Protein AF-0000000087552503 (afdb_homodimer)

Foldseek 3Di:
DQDDDDPLSVLVNCLVVVCVVCVVVVVLLVLLVVVVVQVVDLVQWDKDKDKDADDAQDDQVRVCVVVVPPPGDFDDDDPQWTDTDFWIARRVGRITIGMDIDHPPVSNVSNCLNPDDPVDPNVVVVVVVVVSVVSNVVSVQRNDDCVDPVNVVVVVVVVVVVVVVVVVVVD/DQDDDDPLSVLVNCLVVVCVVCVVVVVLLVLLVVVVVQVVDLVQWDKDKDKDADDAQDDQVRVCVVVVPPPGDFDDDDPQWTDTPFWIARNHGRITIGMDIDHPPVSNVSNCLNPDDPVDPNVVVVVVVVVSVVSNVVSVQRNDDCVDPVNVVVVVVVVVVVVVVVVVVVD

Radius of gyration: 25.31 Å; Cα contacts (8 Å, |Δi|>4): 485; chains: 2; bounding box: 42×74×55 Å

Nearest PDB structures (foldseek):
  8qsy-assembly1_PK  TM=2.100E-01  e=4.660E+00  Haloferax tailed virus 1
  7z15-assembly1_A  TM=1.987E-01  e=5.259E+00  Escherichia coli

Sequence (342 aa):
MDKIKDTRSFMRITHRYLGYFLAGIMAVYAVSGVILVYRDTDFLKKEKKYEKVLEKNLSEKELGKELKIKNFEIEKTENSFQYFKQGSYNLITGEVKYSKKELPYILDKMTKLHKSQSKDKLSPLNTFFGIALFFFVISSFWMFNPKTKAFKRGMIFTVAGLVISIILLLIMDKIKDTRSFMRITHRYLGYFLAGIMAVYAVSGVILVYRDTDFLKKEKKYEKVLEKNLSEKELGKELKIKNFEIEKTENSFQYFKQGSYNLITGEVKYSKKELPYILDKMTKLHKSQSKDKLSPLNTFFGIALFFFVISSFWMFNPKTKAFKRGMIFTVAGLVISIILLLI

Structure (mmCIF, N/CA/C/O backbone):
data_AF-0000000087552503-model_v1
#
loop_
_entity.id
_entity.type
_entity.pdbx_description
1 polymer 'PepSY domain-containing protein'
#
loop_
_atom_site.group_PDB
_atom_site.id
_atom_site.type_symbol
_atom_site.label_atom_id
_atom_site.label_alt_id
_atom_site.label_comp_id
_atom_site.label_asym_id
_atom_site.label_entity_id
_atom_site.label_seq_id
_atom_site.pdbx_PDB_ins_code
_atom_site.Cartn_x
_atom_site.Cartn_y
_atom_site.Cartn_z
_atom_site.occupancy
_atom_site.B_iso_or_equiv
_atom_site.auth_seq_id
_atom_site.auth_comp_id
_atom_site.auth_asym_id
_atom_site.auth_atom_id
_atom_site.pdbx_PDB_model_num
ATOM 1 N N . MET A 1 1 ? 3.084 36 5.523 1 50.84 1 MET A N 1
ATOM 2 C CA . MET A 1 1 ? 3.32 35.156 6.695 1 50.84 1 MET A CA 1
ATOM 3 C C . MET A 1 1 ? 3.955 33.844 6.289 1 50.84 1 MET A C 1
ATOM 5 O O . MET A 1 1 ? 4.312 33.031 7.148 1 50.84 1 MET A O 1
ATOM 9 N N . ASP A 1 2 ? 3.83 33.5 4.91 1 63.12 2 ASP A N 1
ATOM 10 C CA . ASP A 1 2 ? 4.336 32.25 4.41 1 63.12 2 ASP A CA 1
ATOM 11 C C . ASP A 1 2 ? 5.809 32.344 4.023 1 63.12 2 ASP A C 1
ATOM 13 O O . ASP A 1 2 ? 6.234 31.766 3.02 1 63.12 2 ASP A O 1
ATOM 17 N N . LYS A 1 3 ? 6.59 33.031 4.871 1 77.81 3 LYS A N 1
ATOM 18 C CA . LYS A 1 3 ? 8.008 33.125 4.543 1 77.81 3 LYS A CA 1
ATOM 19 C C . LYS A 1 3 ? 8.836 32.156 5.367 1 77.81 3 LYS A C 1
ATOM 21 O O . LYS A 1 3 ? 8.617 32 6.57 1 77.81 3 LYS A O 1
ATOM 26 N N . ILE A 1 4 ? 9.703 31.5 4.703 1 83.69 4 ILE A N 1
ATOM 27 C CA . ILE A 1 4 ? 10.625 30.562 5.344 1 83.69 4 ILE A CA 1
ATOM 28 C C . ILE A 1 4 ? 11.727 31.344 6.055 1 83.69 4 ILE A C 1
ATOM 30 O O . ILE A 1 4 ? 12.523 32.031 5.41 1 83.69 4 ILE A O 1
ATOM 34 N N . LYS A 1 5 ? 11.68 31.312 7.336 1 89.44 5 LYS A N 1
ATOM 35 C CA . LYS A 1 5 ? 12.656 32.062 8.117 1 89.44 5 LYS A CA 1
ATOM 36 C C . LYS A 1 5 ? 13.641 31.141 8.812 1 89.44 5 LYS A C 1
ATOM 38 O O . LYS A 1 5 ? 14.758 31.562 9.156 1 89.44 5 LYS A O 1
ATOM 43 N N . ASP A 1 6 ? 13.211 30 9.047 1 92.12 6 ASP A N 1
ATOM 44 C CA . ASP A 1 6 ? 14 28.984 9.719 1 92.12 6 ASP A CA 1
ATOM 45 C C . ASP A 1 6 ? 13.516 27.578 9.359 1 92.12 6 ASP A C 1
ATOM 47 O O . ASP A 1 6 ? 12.68 27.422 8.461 1 92.12 6 ASP A O 1
ATOM 51 N N . THR A 1 7 ? 14.086 26.609 9.922 1 92.69 7 THR A N 1
ATOM 52 C CA . THR A 1 7 ? 13.734 25.234 9.609 1 92.69 7 THR A CA 1
ATOM 53 C C . THR A 1 7 ? 12.297 24.922 10.023 1 92.69 7 THR A C 1
ATOM 55 O O . THR A 1 7 ? 11.586 24.188 9.336 1 92.69 7 THR A O 1
ATOM 58 N N . ARG A 1 8 ? 11.891 25.484 11.031 1 94.5 8 ARG A N 1
ATOM 59 C CA . ARG A 1 8 ? 10.539 25.25 11.523 1 94.5 8 ARG A CA 1
ATOM 60 C C . ARG A 1 8 ? 9.5 25.797 10.555 1 94.5 8 ARG A C 1
ATOM 62 O O . ARG A 1 8 ? 8.531 25.125 10.219 1 94.5 8 ARG A O 1
ATOM 69 N N . SER A 1 9 ? 9.711 26.984 10.172 1 94.69 9 SER A N 1
ATOM 70 C CA . SER A 1 9 ? 8.773 27.578 9.227 1 94.69 9 SER A CA 1
ATOM 71 C C . SER A 1 9 ? 8.82 26.875 7.879 1 94.69 9 SER A C 1
ATOM 73 O O . SER A 1 9 ? 7.793 26.734 7.211 1 94.69 9 SER A O 1
ATOM 75 N N . PHE A 1 10 ? 9.984 26.375 7.48 1 95.88 10 PHE A N 1
ATOM 76 C CA . PHE A 1 10 ? 10.102 25.594 6.262 1 95.88 10 PHE A CA 1
ATOM 77 C C . PHE A 1 10 ? 9.266 24.328 6.355 1 95.88 10 PHE A C 1
ATOM 79 O O . PHE A 1 10 ? 8.508 24 5.438 1 95.88 10 PHE A O 1
ATOM 86 N N . MET A 1 11 ? 9.406 23.688 7.445 1 96.56 11 MET A N 1
ATOM 87 C CA . MET A 1 11 ? 8.68 22.438 7.66 1 96.56 11 MET A CA 1
ATOM 88 C C . MET A 1 11 ? 7.172 22.672 7.664 1 96.56 11 MET A C 1
ATOM 90 O O . MET A 1 11 ? 6.414 21.922 7.062 1 96.56 11 MET A O 1
ATOM 94 N N . ARG A 1 12 ? 6.785 23.734 8.281 1 95.56 12 ARG A N 1
ATOM 95 C CA . ARG A 1 12 ? 5.363 24.062 8.383 1 95.56 12 ARG A CA 1
ATOM 96 C C . ARG A 1 12 ? 4.777 24.406 7.023 1 95.56 12 ARG A C 1
ATOM 98 O O . ARG A 1 12 ? 3.729 23.891 6.637 1 95.56 12 ARG A O 1
ATOM 105 N N . ILE A 1 13 ? 5.457 25.25 6.324 1 96 13 ILE A N 1
ATOM 106 C CA . ILE A 1 13 ? 4.969 25.75 5.043 1 96 13 ILE A CA 1
ATOM 107 C C . ILE A 1 13 ? 4.98 24.625 4.016 1 96 13 ILE A C 1
ATOM 109 O O . ILE A 1 13 ? 3.998 24.406 3.297 1 96 13 ILE A O 1
ATOM 113 N N . THR A 1 14 ? 6.043 23.859 3.994 1 97.25 14 THR A N 1
ATOM 114 C CA . THR A 1 14 ? 6.145 22.75 3.035 1 97.25 14 THR A CA 1
ATOM 115 C C . THR A 1 14 ? 5.141 21.656 3.367 1 97.25 14 THR A C 1
ATOM 117 O O . THR A 1 14 ? 4.512 21.094 2.469 1 97.25 14 THR A O 1
ATOM 120 N N . HIS A 1 15 ? 4.996 21.375 4.637 1 97.88 15 HIS A N 1
ATOM 121 C CA . HIS A 1 15 ? 3.998 20.391 5.051 1 97.88 15 HIS A CA 1
ATOM 122 C C . HIS A 1 15 ? 2.607 20.781 4.566 1 97.88 15 HIS A C 1
ATOM 124 O O . HIS A 1 15 ? 1.894 19.969 3.982 1 97.88 15 HIS A O 1
ATOM 130 N N . ARG A 1 16 ? 2.316 22.031 4.746 1 96.5 16 ARG A N 1
ATOM 131 C CA . ARG A 1 16 ? 0.986 22.531 4.41 1 96.5 16 ARG A CA 1
ATOM 132 C C . ARG A 1 16 ? 0.732 22.438 2.908 1 96.5 16 ARG A C 1
ATOM 134 O O . ARG A 1 16 ? -0.246 21.828 2.475 1 96.5 16 ARG A O 1
ATOM 141 N N . TYR A 1 17 ? 1.601 22.922 2.176 1 97.31 17 TYR A N 1
ATOM 142 C CA . TYR A 1 17 ? 1.311 23.031 0.752 1 97.31 17 TYR A CA 1
ATOM 143 C C . TYR A 1 17 ? 1.588 21.734 0.025 1 97.31 17 TYR A C 1
ATOM 145 O O . TYR A 1 17 ? 0.927 21.406 -0.966 1 97.31 17 TYR A O 1
ATOM 153 N N . LEU A 1 18 ? 2.547 20.969 0.482 1 97.62 18 LEU A N 1
ATOM 154 C CA . LEU A 1 18 ? 2.697 19.609 -0.047 1 97.62 18 LEU A CA 1
ATOM 155 C C . LEU A 1 18 ? 1.461 18.766 0.249 1 97.62 18 LEU A C 1
ATOM 157 O O . LEU A 1 18 ? 1.039 17.969 -0.584 1 97.62 18 LEU A O 1
ATOM 161 N N . GLY A 1 19 ? 0.927 18.938 1.443 1 97.62 19 GLY A N 1
ATOM 162 C CA . GLY A 1 19 ? -0.311 18.25 1.79 1 97.62 19 GLY A CA 1
ATOM 163 C C . GLY A 1 19 ? -1.451 18.562 0.841 1 97.62 19 GLY A C 1
ATOM 164 O O . GLY A 1 19 ? -2.146 17.672 0.372 1 97.62 19 GLY A O 1
ATOM 165 N N . TYR A 1 20 ? -1.608 19.828 0.571 1 97.75 20 TYR A N 1
ATOM 166 C CA . TYR A 1 20 ? -2.639 20.234 -0.382 1 97.75 20 TYR A CA 1
ATOM 167 C C . TYR A 1 20 ? -2.355 19.656 -1.764 1 97.75 20 TYR A C 1
ATOM 169 O O . TYR A 1 20 ? -3.266 19.156 -2.434 1 97.75 20 TYR A O 1
ATOM 177 N N . PHE A 1 21 ? -1.141 19.719 -2.17 1 97.5 21 PHE A N 1
ATOM 178 C CA . PHE A 1 21 ? -0.734 19.234 -3.482 1 97.5 21 PHE A CA 1
ATOM 179 C C . PHE A 1 21 ? -1.044 17.75 -3.631 1 97.5 21 PHE A C 1
ATOM 181 O O . PHE A 1 21 ? -1.47 17.297 -4.699 1 97.5 21 PHE A O 1
ATOM 188 N N . LEU A 1 22 ? -0.884 17 -2.52 1 97.31 22 LEU A N 1
ATOM 189 C CA . LEU A 1 22 ? -0.987 15.547 -2.584 1 97.31 22 LEU A CA 1
ATOM 190 C C . LEU A 1 22 ? -2.354 15.078 -2.098 1 97.31 22 LEU A C 1
ATOM 192 O O . LEU A 1 22 ? -2.596 13.875 -1.984 1 97.31 22 LEU A O 1
ATOM 196 N N . ALA A 1 23 ? -3.236 15.977 -1.853 1 96.38 23 ALA A N 1
ATOM 197 C CA . ALA A 1 23 ? -4.52 15.625 -1.25 1 96.38 23 ALA A CA 1
ATOM 198 C C . ALA A 1 23 ? -5.301 14.664 -2.146 1 96.38 23 ALA A C 1
ATOM 200 O O . ALA A 1 23 ? -5.863 13.68 -1.671 1 96.38 23 ALA A O 1
ATOM 201 N N . GLY A 1 24 ? -5.281 14.93 -3.408 1 93.38 24 GLY A N 1
ATOM 202 C CA . GLY A 1 24 ? -6 14.07 -4.336 1 93.38 24 GLY A CA 1
ATOM 203 C C . GLY A 1 24 ? -5.434 12.664 -4.41 1 93.38 24 GLY A C 1
ATOM 204 O O . GLY A 1 24 ? -6.18 11.68 -4.324 1 93.38 24 GLY A O 1
ATOM 205 N N . ILE A 1 25 ? -4.191 12.562 -4.535 1 93.06 25 ILE A N 1
ATOM 206 C CA . ILE A 1 25 ? -3.555 11.258 -4.641 1 93.06 25 ILE A CA 1
ATOM 207 C C . ILE A 1 25 ? -3.662 10.523 -3.305 1 93.06 25 ILE A C 1
ATOM 209 O O . ILE A 1 25 ? -3.803 9.297 -3.271 1 93.06 25 ILE A O 1
ATOM 213 N N . MET A 1 26 ? -3.58 11.289 -2.264 1 96.38 26 MET A N 1
ATOM 214 C CA . MET A 1 26 ? -3.74 10.68 -0.946 1 96.38 26 MET A CA 1
ATOM 215 C C . MET A 1 26 ? -5.137 10.094 -0.784 1 96.38 26 MET A C 1
ATOM 217 O O . MET A 1 26 ? -5.301 9.023 -0.186 1 96.38 26 MET A O 1
ATOM 221 N N . ALA A 1 27 ? -6.129 10.742 -1.312 1 95.81 27 ALA A N 1
ATOM 222 C CA . ALA A 1 27 ? -7.484 10.203 -1.271 1 95.81 27 ALA A CA 1
ATOM 223 C C . ALA A 1 27 ? -7.57 8.875 -2.027 1 95.81 27 ALA A C 1
ATOM 225 O O . ALA A 1 27 ? -8.141 7.906 -1.53 1 95.81 27 ALA A O 1
ATOM 226 N N . VAL A 1 28 ? -6.984 8.844 -3.154 1 94.06 28 VAL A N 1
ATOM 227 C CA . VAL A 1 28 ? -6.969 7.645 -3.98 1 94.06 28 VAL A CA 1
ATOM 228 C C . VAL A 1 28 ? -6.277 6.508 -3.229 1 94.06 28 VAL A C 1
ATOM 230 O O . VAL A 1 28 ? -6.789 5.387 -3.178 1 94.06 28 VAL A O 1
ATOM 233 N N . TYR A 1 29 ? -5.211 6.832 -2.596 1 96 29 TYR A N 1
ATOM 234 C CA . TYR A 1 29 ? -4.426 5.812 -1.911 1 96 29 TYR A CA 1
ATOM 235 C C . TYR A 1 29 ? -5.121 5.355 -0.634 1 96 29 TYR A C 1
ATOM 237 O O . TYR A 1 29 ? -5.02 4.188 -0.249 1 96 29 TYR A O 1
ATOM 245 N N . ALA A 1 30 ? -5.766 6.227 -0.03 1 97.38 30 ALA A N 1
ATOM 246 C CA . ALA A 1 30 ? -6.539 5.859 1.155 1 97.38 30 ALA A CA 1
ATOM 247 C C . ALA A 1 30 ? -7.656 4.883 0.803 1 97.38 30 ALA A C 1
ATOM 249 O O . ALA A 1 30 ? -7.789 3.83 1.432 1 97.38 30 ALA A O 1
ATOM 250 N N . VAL A 1 31 ? -8.352 5.207 -0.188 1 96.88 31 VAL A N 1
ATOM 251 C CA . VAL A 1 31 ? -9.484 4.383 -0.594 1 96.88 31 VAL A CA 1
ATOM 252 C C . VAL A 1 31 ? -8.977 3.045 -1.137 1 96.88 31 VAL A C 1
ATOM 254 O O . VAL A 1 31 ? -9.438 1.983 -0.71 1 96.88 31 VAL A O 1
ATOM 257 N N . SER A 1 32 ? -8.047 3.111 -2.045 1 96.88 32 SER A N 1
ATOM 258 C CA . SER A 1 32 ? -7.531 1.883 -2.643 1 96.88 32 SER A CA 1
ATOM 259 C C . SER A 1 32 ? -6.797 1.033 -1.61 1 96.88 32 SER A C 1
ATOM 261 O O . SER A 1 32 ? -6.828 -0.198 -1.678 1 96.88 32 SER A O 1
ATOM 263 N N . GLY A 1 33 ? -6.16 1.722 -0.635 1 97.56 33 GLY A N 1
ATOM 264 C CA . GLY A 1 33 ? -5.527 0.974 0.439 1 97.56 33 GLY A CA 1
ATOM 265 C C . GLY A 1 33 ? -6.508 0.148 1.249 1 97.56 33 GLY A C 1
ATOM 266 O O . GLY A 1 33 ? -6.242 -1.018 1.553 1 97.56 33 GLY A O 1
ATOM 267 N N . VAL A 1 34 ? -7.582 0.706 1.576 1 97.88 34 VAL A N 1
ATOM 268 C CA . VAL A 1 34 ? -8.602 -0.012 2.332 1 97.88 34 VAL A CA 1
ATOM 269 C C . VAL A 1 34 ? -9.164 -1.153 1.486 1 97.88 34 VAL A C 1
ATOM 271 O O . VAL A 1 34 ? -9.344 -2.27 1.979 1 97.88 34 VAL A O 1
ATOM 274 N N . ILE A 1 35 ? -9.414 -0.892 0.241 1 97.69 35 ILE A N 1
ATOM 275 C CA . ILE A 1 35 ? -9.922 -1.911 -0.667 1 97.69 35 ILE A CA 1
ATOM 276 C C . ILE A 1 35 ? -8.938 -3.078 -0.739 1 97.69 35 ILE A C 1
ATOM 278 O O . ILE A 1 35 ? -9.344 -4.242 -0.706 1 97.69 35 ILE A O 1
ATOM 282 N N . LEU A 1 36 ? -7.691 -2.773 -0.784 1 97.81 36 LEU A N 1
ATOM 283 C CA . LEU A 1 36 ? -6.664 -3.801 -0.918 1 97.81 36 LEU A CA 1
ATOM 284 C C . LEU A 1 36 ? -6.559 -4.633 0.356 1 97.81 36 LEU A C 1
ATOM 286 O O . LEU A 1 36 ? -6.141 -5.793 0.312 1 97.81 36 LEU A O 1
ATOM 290 N N . VAL A 1 37 ? -6.898 -4.059 1.498 1 97.69 37 VAL A N 1
ATOM 291 C CA . VAL A 1 37 ? -6.934 -4.832 2.734 1 97.69 37 VAL A CA 1
ATOM 292 C C . VAL A 1 37 ? -7.957 -5.957 2.611 1 97.69 37 VAL A C 1
ATOM 294 O O . VAL A 1 37 ? -7.758 -7.051 3.146 1 97.69 37 VAL A O 1
ATOM 297 N N . TYR A 1 38 ? -8.977 -5.754 1.879 1 97.69 38 TYR A N 1
ATOM 298 C CA . TYR A 1 38 ? -10.062 -6.727 1.773 1 97.69 38 TYR A CA 1
ATOM 299 C C . TYR A 1 38 ? -10.055 -7.398 0.406 1 97.69 38 TYR A C 1
ATOM 301 O O . TYR A 1 38 ? -11.094 -7.875 -0.06 1 97.69 38 TYR A O 1
ATOM 309 N N . ARG A 1 39 ? -8.961 -7.441 -0.231 1 95.81 39 ARG A N 1
ATOM 310 C CA . ARG A 1 39 ? -8.852 -7.98 -1.583 1 95.81 39 ARG A CA 1
ATOM 311 C C . ARG A 1 39 ? -9.109 -9.484 -1.596 1 95.81 39 ARG A C 1
ATOM 313 O O . ARG A 1 39 ? -9.398 -10.062 -2.646 1 95.81 39 ARG A O 1
ATOM 320 N N . ASP A 1 40 ? -8.969 -10.18 -0.447 1 93.94 40 ASP A N 1
ATOM 321 C CA . ASP A 1 40 ? -9.203 -11.617 -0.355 1 93.94 40 ASP A CA 1
ATOM 322 C C . ASP A 1 40 ? -10.695 -11.914 -0.167 1 93.94 40 ASP A C 1
ATOM 324 O O . ASP A 1 40 ? -11.086 -13.078 -0.045 1 93.94 40 ASP A O 1
ATOM 328 N N . THR A 1 41 ? -11.492 -10.836 -0.191 1 95.25 41 THR A N 1
ATOM 329 C CA . THR A 1 41 ? -12.945 -10.961 -0.11 1 95.25 41 THR A CA 1
ATOM 330 C C . THR A 1 41 ? -13.602 -10.414 -1.375 1 95.25 41 THR A C 1
ATOM 332 O O . THR A 1 41 ? -12.914 -10.031 -2.324 1 95.25 41 THR A O 1
ATOM 335 N N . ASP A 1 42 ? -14.898 -10.477 -1.374 1 94.62 42 ASP A N 1
ATOM 336 C CA . ASP A 1 42 ? -15.633 -9.922 -2.508 1 94.62 42 ASP A CA 1
ATOM 337 C C . ASP A 1 42 ? -16.078 -8.492 -2.227 1 94.62 42 ASP A C 1
ATOM 339 O O . ASP A 1 42 ? -17.031 -8 -2.83 1 94.62 42 ASP A O 1
ATOM 343 N N . PHE A 1 43 ? -15.367 -7.922 -1.304 1 95.81 43 PHE A N 1
ATOM 344 C CA . PHE A 1 43 ? -15.703 -6.562 -0.908 1 95.81 43 PHE A CA 1
ATOM 345 C C . PHE A 1 43 ? -15.695 -5.629 -2.113 1 95.81 43 PHE A C 1
ATOM 347 O O . PHE A 1 43 ? -14.68 -5.488 -2.789 1 95.81 43 PHE A O 1
ATOM 354 N N . LEU A 1 44 ? -16.797 -4.98 -2.512 1 96.38 44 LEU A N 1
ATOM 355 C CA . LEU A 1 44 ? -17.047 -4.008 -3.57 1 96.38 44 LEU A CA 1
ATOM 356 C C . LEU A 1 44 ? -16.859 -4.641 -4.945 1 96.38 44 LEU A C 1
ATOM 358 O O . LEU A 1 44 ? -16.797 -3.936 -5.957 1 96.38 44 LEU A O 1
ATOM 362 N N . LYS A 1 45 ? -16.703 -5.926 -5.043 1 96.38 45 LYS A N 1
ATOM 363 C CA . LYS A 1 45 ? -16.578 -6.613 -6.324 1 96.38 45 LYS A CA 1
ATOM 364 C C . LYS A 1 45 ? -17.953 -6.945 -6.906 1 96.38 45 LYS A C 1
ATOM 366 O O . LYS A 1 45 ? -18.922 -7.133 -6.164 1 96.38 45 LYS A O 1
ATOM 371 N N . LYS A 1 46 ? -17.922 -6.977 -8.18 1 95.5 46 LYS A N 1
ATOM 372 C CA . LYS A 1 46 ? -19.125 -7.336 -8.922 1 95.5 46 LYS A CA 1
ATOM 373 C C . LYS A 1 46 ? -18.859 -8.5 -9.867 1 95.5 46 LYS A C 1
ATOM 375 O O . LYS A 1 46 ? -17.781 -8.617 -10.438 1 95.5 46 LYS A O 1
ATOM 380 N N . GLU A 1 47 ? -19.859 -9.367 -10.031 1 93.69 47 GLU A N 1
ATOM 381 C CA . GLU A 1 47 ? -19.719 -10.516 -10.922 1 93.69 47 GLU A CA 1
ATOM 382 C C . GLU A 1 47 ? -19.812 -10.094 -12.383 1 93.69 47 GLU A C 1
ATOM 384 O O . GLU A 1 47 ? -20.734 -9.367 -12.773 1 93.69 47 GLU A O 1
ATOM 389 N N . LYS A 1 48 ? -18.844 -10.414 -13.086 1 92.81 48 LYS A N 1
ATOM 390 C CA . LYS A 1 48 ? -18.844 -10.195 -14.531 1 92.81 48 LYS A CA 1
ATOM 391 C C . LYS A 1 48 ? -18.781 -11.516 -15.289 1 92.81 48 LYS A C 1
ATOM 393 O O . LYS A 1 48 ? -17.984 -12.398 -14.953 1 92.81 48 LYS A O 1
ATOM 398 N N . LYS A 1 49 ? -19.562 -11.633 -16.312 1 94 49 LYS A N 1
ATOM 399 C CA . LYS A 1 49 ? -19.594 -12.828 -17.141 1 94 49 LYS A CA 1
ATOM 400 C C . LYS A 1 49 ? -18.781 -12.641 -18.422 1 94 49 LYS A C 1
ATOM 402 O O . LYS A 1 49 ? -18.922 -11.617 -19.094 1 94 49 LYS A O 1
ATOM 407 N N . TYR A 1 50 ? -17.984 -13.555 -18.641 1 93.88 50 TYR A N 1
ATOM 408 C CA . TYR A 1 50 ? -17.125 -13.508 -19.812 1 93.88 50 TYR A CA 1
ATOM 409 C C . TYR A 1 50 ? -17.391 -14.703 -20.734 1 93.88 50 TYR A C 1
ATOM 411 O O . TYR A 1 50 ? -17.688 -15.797 -20.25 1 93.88 50 TYR A O 1
ATOM 419 N N . GLU A 1 51 ? -17.391 -14.422 -22.031 1 94.69 51 GLU A N 1
ATOM 420 C CA . GLU A 1 51 ? -17.422 -15.445 -23.078 1 94.69 51 GLU A CA 1
ATOM 421 C C . GLU A 1 51 ? -16.359 -15.18 -24.141 1 94.69 51 GLU A C 1
ATOM 423 O O . GLU A 1 51 ? -16.344 -14.109 -24.75 1 94.69 51 GLU A O 1
ATOM 428 N N . LYS A 1 52 ? -15.469 -16.109 -24.203 1 94.88 52 LYS A N 1
ATOM 429 C CA . LYS A 1 52 ? -14.438 -15.945 -25.219 1 94.88 52 LYS A CA 1
ATOM 430 C C . LYS A 1 52 ? -14.023 -17.281 -25.828 1 94.88 52 LYS A C 1
ATOM 432 O O . LYS A 1 52 ? -14.492 -18.344 -25.375 1 94.88 52 LYS A O 1
ATOM 437 N N . VAL A 1 53 ? -13.281 -17.219 -26.969 1 95.81 53 VAL A N 1
ATOM 438 C CA . VAL A 1 53 ? -12.758 -18.406 -27.609 1 95.81 53 VAL A CA 1
ATOM 439 C C . VAL A 1 53 ? -11.242 -18.469 -27.453 1 95.81 53 VAL A C 1
ATOM 441 O O . VAL A 1 53 ? -10.531 -17.531 -27.859 1 95.81 53 VAL A O 1
ATOM 444 N N . LEU A 1 54 ? -10.789 -19.453 -26.859 1 96.06 54 LEU A N 1
ATOM 445 C CA . LEU A 1 54 ? -9.359 -19.688 -26.641 1 96.06 54 LEU A CA 1
ATOM 446 C C . LEU A 1 54 ? -8.844 -20.781 -27.562 1 96.06 54 LEU A C 1
ATOM 448 O O . LEU A 1 54 ? -9.586 -21.297 -28.391 1 96.06 54 LEU A O 1
ATOM 452 N N . GLU A 1 55 ? -7.512 -20.938 -27.469 1 94.75 55 GLU A N 1
ATOM 453 C CA . GLU A 1 55 ? -6.938 -22.062 -28.203 1 94.75 55 GLU A CA 1
ATOM 454 C C . GLU A 1 55 ? -7.555 -23.391 -27.75 1 94.75 55 GLU A C 1
ATOM 456 O O . GLU A 1 55 ? -7.961 -23.531 -26.609 1 94.75 55 GLU A O 1
ATOM 461 N N . LYS A 1 56 ? -7.562 -24.297 -28.703 1 94.69 56 LYS A N 1
ATOM 462 C CA . LYS A 1 56 ? -8.164 -25.594 -28.422 1 94.69 56 LYS A CA 1
ATOM 463 C C . LYS A 1 56 ? -7.223 -26.469 -27.609 1 94.69 56 LYS A C 1
ATOM 465 O O . LYS A 1 56 ? -6.004 -26.312 -27.672 1 94.69 56 LYS A O 1
ATOM 470 N N . ASN A 1 57 ? -7.809 -27.359 -26.781 1 93.81 57 ASN A N 1
ATOM 471 C CA . ASN A 1 57 ? -7.105 -28.391 -26.047 1 93.81 57 ASN A CA 1
ATOM 472 C C . ASN A 1 57 ? -6.004 -27.812 -25.156 1 93.81 57 ASN A C 1
ATOM 474 O O . ASN A 1 57 ? -4.883 -28.312 -25.141 1 93.81 57 ASN A O 1
ATOM 478 N N . LEU A 1 58 ? -6.32 -26.719 -24.531 1 93.81 58 LEU A N 1
ATOM 479 C CA . LEU A 1 58 ? -5.391 -26.156 -23.562 1 93.81 58 LEU A CA 1
ATOM 480 C C . LEU A 1 58 ? -5.262 -27.047 -22.328 1 93.81 58 LEU A C 1
ATOM 482 O O . LEU A 1 58 ? -6.246 -27.641 -21.875 1 93.81 58 LEU A O 1
ATOM 486 N N . SER A 1 59 ? -4.027 -27.125 -21.859 1 90 59 SER A N 1
ATOM 487 C CA . SER A 1 59 ? -3.832 -27.828 -20.594 1 90 59 SER A CA 1
ATOM 488 C C . SER A 1 59 ? -4.422 -27.031 -19.422 1 90 59 SER A C 1
ATOM 490 O O . SER A 1 59 ? -4.746 -25.859 -19.562 1 90 59 SER A O 1
ATOM 492 N N . GLU A 1 60 ? -4.57 -27.703 -18.328 1 88.94 60 GLU A N 1
ATOM 493 C CA . GLU A 1 60 ? -5.07 -27.047 -17.109 1 88.94 60 GLU A CA 1
ATOM 494 C C . GLU A 1 60 ? -4.223 -25.828 -16.75 1 88.94 60 GLU A C 1
ATOM 496 O O . GLU A 1 60 ? -4.762 -24.766 -16.422 1 88.94 60 GLU A O 1
ATOM 501 N N . LYS A 1 61 ? -2.924 -26.016 -16.844 1 82.81 61 LYS A N 1
ATOM 502 C CA . LYS A 1 61 ? -1.995 -24.938 -16.516 1 82.81 61 LYS A CA 1
ATOM 503 C C . LYS A 1 61 ? -2.129 -23.781 -17.5 1 82.81 61 LYS A C 1
ATOM 505 O O . LYS A 1 61 ? -2.162 -22.609 -17.109 1 82.81 61 LYS A O 1
ATOM 510 N N . GLU A 1 62 ? -2.27 -24.078 -18.734 1 88.19 62 GLU A N 1
ATOM 511 C CA . GLU A 1 62 ? -2.395 -23.062 -19.766 1 88.19 62 GLU A CA 1
ATOM 512 C C . GLU A 1 62 ? -3.719 -22.312 -19.656 1 88.19 62 GLU A C 1
ATOM 514 O O . GLU A 1 62 ? -3.768 -21.094 -19.828 1 88.19 62 GLU A O 1
ATOM 519 N N . LEU A 1 63 ? -4.773 -23.109 -19.391 1 91.94 63 LEU A N 1
ATOM 520 C CA . LEU A 1 63 ? -6.098 -22.516 -19.25 1 91.94 63 LEU A CA 1
ATOM 521 C C . LEU A 1 63 ? -6.141 -21.562 -18.062 1 91.94 63 LEU A C 1
ATOM 523 O O . LEU A 1 63 ? -6.629 -20.438 -18.188 1 91.94 63 LEU A O 1
ATOM 527 N N . GLY A 1 64 ? -5.625 -21.953 -16.984 1 88.56 64 GLY A N 1
ATOM 528 C CA . GLY A 1 64 ? -5.555 -21.094 -15.805 1 88.56 64 GLY A CA 1
ATOM 529 C C . GLY A 1 64 ? -4.812 -19.797 -16.047 1 88.56 64 GLY A C 1
ATOM 530 O O . GLY A 1 64 ? -5.254 -18.734 -15.617 1 88.56 64 GLY A O 1
ATOM 531 N N . LYS A 1 65 ? -3.695 -19.938 -16.781 1 87 65 LYS A N 1
ATOM 532 C CA . LYS A 1 65 ? -2.883 -18.781 -17.109 1 87 65 LYS A CA 1
ATOM 533 C C . LYS A 1 65 ? -3.635 -17.828 -18.031 1 87 65 LYS A C 1
ATOM 535 O O . LYS A 1 65 ? -3.613 -16.609 -17.828 1 87 65 LYS A O 1
ATOM 540 N N . GLU A 1 66 ? -4.34 -18.375 -19 1 89.06 66 GLU A N 1
ATOM 541 C CA . GLU A 1 66 ? -5.074 -17.562 -19.969 1 89.06 66 GLU A CA 1
ATOM 542 C C . GLU A 1 66 ? -6.23 -16.828 -19.297 1 89.06 66 GLU A C 1
ATOM 544 O O . GLU A 1 66 ? -6.527 -15.68 -19.656 1 89.06 66 GLU A O 1
ATOM 549 N N . LEU A 1 67 ? -6.781 -17.484 -18.344 1 90.75 67 LEU A N 1
ATOM 550 C CA . LEU A 1 67 ? -7.941 -16.906 -17.672 1 90.75 67 LEU A CA 1
ATOM 551 C C . LEU A 1 67 ? -7.516 -16.062 -16.469 1 90.75 67 LEU A C 1
ATOM 553 O O . LEU A 1 67 ? -8.344 -15.383 -15.867 1 90.75 67 LEU A O 1
ATOM 557 N N . LYS A 1 68 ? -6.211 -16.141 -16.109 1 84.12 68 LYS A N 1
ATOM 558 C CA . LYS A 1 68 ? -5.652 -15.414 -14.984 1 84.12 68 LYS A CA 1
ATOM 559 C C . LYS A 1 68 ? -6.422 -15.719 -13.695 1 84.12 68 LYS A C 1
ATOM 561 O O . LYS A 1 68 ? -6.797 -14.805 -12.961 1 84.12 68 LYS A O 1
ATOM 566 N N . ILE A 1 69 ? -6.75 -16.906 -13.508 1 81.88 69 ILE A N 1
ATOM 567 C CA . ILE A 1 69 ? -7.418 -17.375 -12.297 1 81.88 69 ILE A CA 1
ATOM 568 C C . ILE A 1 69 ? -6.41 -18.047 -11.375 1 81.88 69 ILE A C 1
ATOM 570 O O . ILE A 1 69 ? -5.727 -18.984 -11.781 1 81.88 69 ILE A O 1
ATOM 574 N N . LYS A 1 70 ? -6.34 -17.469 -10.242 1 73.69 70 LYS A N 1
ATOM 575 C CA . LYS A 1 70 ? -5.438 -18.047 -9.25 1 73.69 70 LYS A CA 1
ATOM 576 C C . LYS A 1 70 ? -5.98 -19.375 -8.727 1 73.69 70 LYS A C 1
ATOM 578 O O . LYS A 1 70 ? -7.184 -19.516 -8.5 1 73.69 70 LYS A O 1
ATOM 583 N N . ASN A 1 71 ? -5.031 -20.281 -8.477 1 76.69 71 ASN A N 1
ATOM 584 C CA . ASN A 1 71 ? -5.379 -21.609 -7.965 1 76.69 71 ASN A CA 1
ATOM 585 C C . ASN A 1 71 ? -6.422 -22.281 -8.844 1 76.69 71 ASN A C 1
ATOM 587 O O . ASN A 1 71 ? -7.41 -22.828 -8.344 1 76.69 71 ASN A O 1
ATOM 591 N N . PHE A 1 72 ? -6.238 -22.219 -10.07 1 85.62 72 PHE A N 1
ATOM 592 C CA . PHE A 1 72 ? -7.148 -22.766 -11.07 1 85.62 72 PHE A CA 1
ATOM 593 C C . PHE A 1 72 ? -7.148 -24.281 -11.023 1 85.62 72 PHE A C 1
ATOM 595 O O . PHE A 1 72 ? -6.086 -24.906 -10.977 1 85.62 72 PHE A O 1
ATOM 602 N N . GLU A 1 73 ? -8.375 -24.906 -10.969 1 87.12 73 GLU A N 1
ATOM 603 C CA . GLU A 1 73 ? -8.523 -26.359 -10.984 1 87.12 73 GLU A CA 1
ATOM 604 C C . GLU A 1 73 ? -9.766 -26.781 -11.758 1 87.12 73 GLU A C 1
ATOM 606 O O . GLU A 1 73 ? -10.828 -26.172 -11.625 1 87.12 73 GLU A O 1
ATOM 611 N N . ILE A 1 74 ? -9.531 -27.828 -12.539 1 92.19 74 ILE A N 1
ATOM 612 C CA . ILE A 1 74 ? -10.664 -28.422 -13.25 1 92.19 74 ILE A CA 1
ATOM 613 C C . ILE A 1 74 ? -11.406 -29.375 -12.32 1 92.19 74 ILE A C 1
ATOM 615 O O . ILE A 1 74 ? -10.797 -30.25 -11.703 1 92.19 74 ILE A O 1
ATOM 619 N N . GLU A 1 75 ? -12.602 -29.219 -12.25 1 94.25 75 GLU A N 1
ATOM 620 C CA . GLU A 1 75 ? -13.398 -30.016 -11.32 1 94.25 75 GLU A CA 1
ATOM 621 C C . GLU A 1 75 ? -13.961 -31.266 -12.008 1 94.25 75 GLU A C 1
ATOM 623 O O . GLU A 1 75 ? -14.047 -32.344 -11.391 1 94.25 75 GLU A O 1
ATOM 628 N N . LYS A 1 76 ? -14.445 -31.078 -13.258 1 94.19 76 LYS A N 1
ATOM 629 C CA . LYS A 1 76 ? -15.102 -32.156 -13.984 1 94.19 76 LYS A CA 1
ATOM 630 C C . LYS A 1 76 ? -14.898 -32.031 -15.492 1 94.19 76 LYS A C 1
ATOM 632 O O . LYS A 1 76 ? -14.852 -30.906 -16.016 1 94.19 76 LYS A O 1
ATOM 637 N N . THR A 1 77 ? -14.672 -33.125 -16.047 1 93.75 77 THR A N 1
ATOM 638 C CA . THR A 1 77 ? -14.625 -33.188 -17.5 1 93.75 77 THR A CA 1
ATOM 639 C C . THR A 1 77 ? -15.703 -34.094 -18.062 1 93.75 77 THR A C 1
ATOM 641 O O . THR A 1 77 ? -15.789 -35.281 -17.656 1 93.75 77 THR A O 1
ATOM 644 N N . GLU A 1 78 ? -16.594 -33.5 -18.875 1 93.62 78 GLU A N 1
ATOM 645 C CA . GLU A 1 78 ? -17.672 -34.281 -19.484 1 93.62 78 GLU A CA 1
ATOM 646 C C . GLU A 1 78 ? -17.859 -33.906 -20.953 1 93.62 78 GLU A C 1
ATOM 648 O O . GLU A 1 78 ? -18.062 -32.75 -21.297 1 93.62 78 GLU A O 1
ATOM 653 N N . ASN A 1 79 ? -17.984 -34.875 -21.75 1 91 79 ASN A N 1
ATOM 654 C CA . ASN A 1 79 ? -18.281 -34.719 -23.172 1 91 79 ASN A CA 1
ATOM 655 C C . ASN A 1 79 ? -17.453 -33.594 -23.781 1 91 79 ASN A C 1
ATOM 657 O O . ASN A 1 79 ? -17.984 -32.688 -24.422 1 91 79 ASN A O 1
ATOM 661 N N . SER A 1 80 ? -16.188 -33.406 -23.484 1 92.5 80 SER A N 1
ATOM 662 C CA . SER A 1 80 ? -15.203 -32.469 -24.031 1 92.5 80 SER A CA 1
ATOM 663 C C . SER A 1 80 ? -15.266 -31.125 -23.297 1 92.5 80 SER A C 1
ATOM 665 O O . SER A 1 80 ? -14.578 -30.172 -23.688 1 92.5 80 SER A O 1
ATOM 667 N N . PHE A 1 81 ? -16.219 -31.109 -22.312 1 94.62 81 PHE A N 1
ATOM 668 C CA . PHE A 1 81 ? -16.312 -29.906 -21.5 1 94.62 81 PHE A CA 1
ATOM 669 C C . PHE A 1 81 ? -15.562 -30.078 -20.188 1 94.62 81 PHE A C 1
ATOM 671 O O . PHE A 1 81 ? -15.719 -31.078 -19.5 1 94.62 81 PHE A O 1
ATOM 678 N N . GLN A 1 82 ? -14.742 -29.094 -19.984 1 96.25 82 GLN A N 1
ATOM 679 C CA . GLN A 1 82 ? -14.078 -29.016 -18.688 1 96.25 82 GLN A CA 1
ATOM 680 C C . GLN A 1 82 ? -14.734 -27.969 -17.797 1 96.25 82 GLN A C 1
ATOM 682 O O . GLN A 1 82 ? -14.836 -26.797 -18.172 1 96.25 82 GLN A O 1
ATOM 687 N N . TYR A 1 83 ? -15.219 -28.438 -16.641 1 96.31 83 TYR A N 1
ATOM 688 C CA . TYR A 1 83 ? -15.914 -27.562 -15.695 1 96.31 83 TYR A CA 1
ATOM 689 C C . TYR A 1 83 ? -15.008 -27.172 -14.539 1 96.31 83 TYR A C 1
ATOM 691 O O . TYR A 1 83 ? -14.25 -28 -14.031 1 96.31 83 TYR A O 1
ATOM 699 N N . PHE A 1 84 ? -15 -25.891 -14.242 1 94 84 PHE A N 1
ATOM 700 C CA . PHE A 1 84 ? -14.281 -25.344 -13.094 1 94 84 PHE A CA 1
ATOM 701 C C . PHE A 1 84 ? -15.172 -24.406 -12.297 1 94 84 PHE A C 1
ATOM 703 O O . PHE A 1 84 ? -16.328 -24.156 -12.664 1 94 84 PHE A O 1
ATOM 710 N N . LYS A 1 85 ? -14.711 -24 -11.242 1 90.94 85 LYS A N 1
ATOM 711 C CA . LYS A 1 85 ? -15.516 -23.25 -10.281 1 90.94 85 LYS A CA 1
ATOM 712 C C . LYS A 1 85 ? -16.188 -22.047 -10.93 1 90.94 85 LYS A C 1
ATOM 714 O O . LYS A 1 85 ? -17.344 -21.75 -10.672 1 90.94 85 LYS A O 1
ATOM 719 N N . GLN A 1 86 ? -15.508 -21.438 -11.789 1 92.19 86 GLN A N 1
ATOM 720 C CA . GLN A 1 86 ? -15.953 -20.156 -12.344 1 92.19 86 GLN A CA 1
ATOM 721 C C . GLN A 1 86 ? -16.734 -20.359 -13.641 1 92.19 86 GLN A C 1
ATOM 723 O O . GLN A 1 86 ? -17.391 -19.438 -14.133 1 92.19 86 GLN A O 1
ATOM 728 N N . GLY A 1 87 ? -16.516 -21.594 -14.281 1 95.25 87 GLY A N 1
ATOM 729 C CA . GLY A 1 87 ? -17.172 -21.75 -15.562 1 95.25 87 GLY A CA 1
ATOM 730 C C . GLY A 1 87 ? -16.812 -23.047 -16.266 1 95.25 87 GLY A C 1
ATOM 731 O O . GLY A 1 87 ? -16.672 -24.094 -15.633 1 95.25 87 GLY A O 1
ATOM 732 N N . SER A 1 88 ? -16.875 -22.969 -17.609 1 96.06 88 SER A N 1
ATOM 733 C CA . SER A 1 88 ? -16.609 -24.172 -18.406 1 96.06 88 SER A CA 1
ATOM 734 C C . SER A 1 88 ? -15.828 -23.828 -19.656 1 96.06 88 SER A C 1
ATOM 736 O O . SER A 1 88 ? -15.867 -22.688 -20.141 1 96.06 88 SER A O 1
ATOM 738 N N . TYR A 1 89 ? -15.094 -24.75 -20.109 1 97.19 89 TYR A N 1
ATOM 739 C CA . TYR A 1 89 ? -14.242 -24.672 -21.281 1 97.19 89 TYR A CA 1
ATOM 740 C C . TYR A 1 89 ? -14.461 -25.859 -22.203 1 97.19 89 TYR A C 1
ATOM 742 O O . TYR A 1 89 ? -14.461 -27.016 -21.75 1 97.19 89 TYR A O 1
ATOM 750 N N . ASN A 1 90 ? -14.781 -25.609 -23.484 1 97 90 ASN A N 1
ATOM 751 C CA . ASN A 1 90 ? -14.938 -26.672 -24.469 1 97 90 ASN A CA 1
ATOM 752 C C . ASN A 1 90 ? -13.609 -27 -25.141 1 97 90 ASN A C 1
ATOM 754 O O . ASN A 1 90 ? -13.055 -26.188 -25.875 1 97 90 ASN A O 1
ATOM 758 N N . LEU A 1 91 ? -13.211 -28.219 -24.938 1 95.62 91 LEU A N 1
ATOM 759 C CA . LEU A 1 91 ? -11.906 -28.656 -25.438 1 95.62 91 LEU A CA 1
ATOM 760 C C . LEU A 1 91 ? -11.875 -28.641 -26.969 1 95.62 91 LEU A C 1
ATOM 762 O O . LEU A 1 91 ? -10.82 -28.453 -27.562 1 95.62 91 LEU A O 1
ATOM 766 N N . ILE A 1 92 ? -12.969 -28.766 -27.625 1 95.38 92 ILE A N 1
ATOM 767 C CA . ILE A 1 92 ? -13.055 -28.938 -29.062 1 95.38 92 ILE A CA 1
ATOM 768 C C . ILE A 1 92 ? -13.148 -27.578 -29.75 1 95.38 92 ILE A C 1
ATOM 770 O O . ILE A 1 92 ? -12.422 -27.297 -30.703 1 95.38 92 ILE A O 1
ATOM 774 N N . THR A 1 93 ? -13.961 -26.703 -29.234 1 95.56 93 THR A N 1
ATOM 775 C CA . THR A 1 93 ? -14.227 -25.438 -29.906 1 95.56 93 THR A CA 1
ATOM 776 C C . THR A 1 93 ? -13.328 -24.328 -29.344 1 95.56 93 THR A C 1
ATOM 778 O O . THR A 1 93 ? -13.133 -23.297 -30 1 95.56 93 THR A O 1
ATOM 781 N N . GLY A 1 94 ? -12.883 -24.5 -28.109 1 95.94 94 GLY A N 1
ATOM 782 C CA . GLY A 1 94 ? -12.086 -23.469 -27.453 1 95.94 94 GLY A CA 1
ATOM 783 C C . GLY A 1 94 ? -12.93 -22.422 -26.75 1 95.94 94 GLY A C 1
ATOM 784 O O . GLY A 1 94 ? -12.391 -21.484 -26.156 1 95.94 94 GLY A O 1
ATOM 785 N N . GLU A 1 95 ? -14.227 -22.656 -26.766 1 96.31 95 GLU A N 1
ATOM 786 C CA . GLU A 1 95 ? -15.117 -21.703 -26.125 1 96.31 95 GLU A CA 1
ATOM 787 C C . GLU A 1 95 ? -15.039 -21.812 -24.609 1 96.31 95 GLU A C 1
ATOM 789 O O . GLU A 1 95 ? -15.023 -22.906 -24.062 1 96.31 95 GLU A O 1
ATOM 794 N N . VAL A 1 96 ? -14.898 -20.688 -23.969 1 95.75 96 VAL A N 1
ATOM 795 C CA . VAL A 1 96 ? -14.891 -20.672 -22.516 1 95.75 96 VAL A CA 1
ATOM 796 C C . VAL A 1 96 ? -15.922 -19.672 -22 1 95.75 96 VAL A C 1
ATOM 798 O O . VAL A 1 96 ? -16.078 -18.578 -22.562 1 95.75 96 VAL A O 1
ATOM 801 N N . LYS A 1 97 ? -16.75 -20.047 -21.094 1 95.94 97 LYS A N 1
ATOM 802 C CA . LYS A 1 97 ? -17.719 -19.219 -20.359 1 95.94 97 LYS A CA 1
ATOM 803 C C . LYS A 1 97 ? -17.438 -19.234 -18.859 1 95.94 97 LYS A C 1
ATOM 805 O O . LYS A 1 97 ? -17.375 -20.312 -18.25 1 95.94 97 LYS A O 1
ATOM 810 N N . TYR A 1 98 ? -17.172 -18.078 -18.359 1 94.38 98 TYR A N 1
ATOM 811 C CA . TYR A 1 98 ? -16.859 -18.031 -16.922 1 94.38 98 TYR A CA 1
ATOM 812 C C . TYR A 1 98 ? -17.25 -16.688 -16.312 1 94.38 98 TYR A C 1
ATOM 814 O O . TYR A 1 98 ? -17.5 -15.727 -17.047 1 94.38 98 TYR A O 1
ATOM 822 N N . SER A 1 99 ? -17.453 -16.688 -15 1 93.06 99 SER A N 1
ATOM 823 C CA . SER A 1 99 ? -17.766 -15.469 -14.242 1 93.06 99 SER A CA 1
ATOM 824 C C . SER A 1 99 ? -16.656 -15.156 -13.242 1 93.06 99 SER A C 1
ATOM 826 O O . SER A 1 99 ? -16.078 -16.062 -12.633 1 93.06 99 SER A O 1
ATOM 828 N N . LYS A 1 100 ? -16.375 -13.844 -13.258 1 90 100 LYS A N 1
ATOM 829 C CA . LYS A 1 100 ? -15.383 -13.383 -12.289 1 90 100 LYS A CA 1
ATOM 830 C C . LYS A 1 100 ? -15.914 -12.203 -11.477 1 90 100 LYS A C 1
ATOM 832 O O . LYS A 1 100 ? -16.656 -11.375 -11.992 1 90 100 LYS A O 1
ATOM 837 N N . LYS A 1 101 ? -15.555 -12.234 -10.227 1 92.56 101 LYS A N 1
ATOM 838 C CA . LYS A 1 101 ? -15.844 -11.07 -9.406 1 92.56 101 LYS A CA 1
ATOM 839 C C . LYS A 1 101 ? -14.688 -10.07 -9.438 1 92.56 101 LYS A C 1
ATOM 841 O O . LYS A 1 101 ? -13.57 -10.398 -9.031 1 92.56 101 LYS A O 1
ATOM 846 N N . GLU A 1 102 ? -14.969 -8.914 -9.922 1 93.88 102 GLU A N 1
ATOM 847 C CA . GLU A 1 102 ? -13.938 -7.891 -10.086 1 93.88 102 GLU A CA 1
ATOM 848 C C . GLU A 1 102 ? -14.414 -6.535 -9.57 1 93.88 102 GLU A C 1
ATOM 850 O O . GLU A 1 102 ? -15.617 -6.297 -9.461 1 93.88 102 GLU A O 1
ATOM 855 N N . LEU A 1 103 ? -13.461 -5.707 -9.305 1 95.56 103 LEU A N 1
ATOM 856 C CA . LEU A 1 103 ? -13.773 -4.348 -8.883 1 95.56 103 LEU A CA 1
ATOM 857 C C . LEU A 1 103 ? -14.336 -3.533 -10.047 1 95.56 103 LEU A C 1
ATOM 859 O O . LEU A 1 103 ? -13.938 -3.734 -11.195 1 95.56 103 LEU A O 1
ATOM 863 N N . PRO A 1 104 ? -15.234 -2.613 -9.68 1 95.5 104 PRO A N 1
ATOM 864 C CA . PRO A 1 104 ? -15.625 -1.657 -10.719 1 95.5 104 PRO A CA 1
ATOM 865 C C . PRO A 1 104 ? -14.43 -0.905 -11.305 1 95.5 104 PRO A C 1
ATOM 867 O O . PRO A 1 104 ? -13.406 -0.743 -10.641 1 95.5 104 PRO A O 1
ATOM 870 N N . TYR A 1 105 ? -14.633 -0.412 -12.453 1 93.56 105 TYR A N 1
ATOM 871 C CA . TYR A 1 105 ? -13.586 0.143 -13.297 1 93.56 105 TYR A CA 1
ATOM 872 C C . TYR A 1 105 ? -12.742 1.159 -12.531 1 93.56 105 TYR A C 1
ATOM 874 O O . TYR A 1 105 ? -11.523 1.034 -12.461 1 93.56 105 TYR A O 1
ATOM 882 N N . ILE A 1 106 ? -13.391 2.123 -11.898 1 92.94 106 ILE A N 1
ATOM 883 C CA . ILE A 1 106 ? -12.68 3.211 -11.234 1 92.94 106 ILE A CA 1
ATOM 884 C C . ILE A 1 106 ? -11.883 2.662 -10.055 1 92.94 106 ILE A C 1
ATOM 886 O O . ILE A 1 106 ? -10.711 3.008 -9.867 1 92.94 106 ILE A O 1
ATOM 890 N N . LEU A 1 107 ? -12.461 1.755 -9.273 1 95 107 LEU A N 1
ATOM 891 C CA . LEU A 1 107 ? -11.797 1.173 -8.109 1 95 107 LEU A CA 1
ATOM 892 C C . LEU A 1 107 ? -10.641 0.277 -8.539 1 95 107 LEU A C 1
ATOM 894 O O . LEU A 1 107 ? -9.602 0.241 -7.875 1 95 107 LEU A O 1
ATOM 898 N N . ASP A 1 108 ? -10.844 -0.359 -9.68 1 93.94 108 ASP A N 1
ATOM 899 C CA . ASP A 1 108 ? -9.781 -1.214 -10.203 1 93.94 108 ASP A CA 1
ATOM 900 C C . ASP A 1 108 ? -8.57 -0.389 -10.633 1 93.94 108 ASP A C 1
ATOM 902 O O . ASP A 1 108 ? -7.426 -0.765 -10.352 1 93.94 108 ASP A O 1
ATOM 906 N N . LYS A 1 109 ? -8.82 0.714 -11.234 1 92.25 109 LYS A N 1
ATOM 907 C CA . LYS A 1 109 ? -7.734 1.601 -11.648 1 92.25 109 LYS A CA 1
ATOM 908 C C . LYS A 1 109 ? -6.984 2.15 -10.438 1 92.25 109 LYS A C 1
ATOM 910 O O . LYS A 1 109 ? -5.758 2.24 -10.445 1 92.25 109 LYS A O 1
ATOM 915 N N . MET A 1 110 ? -7.715 2.463 -9.398 1 93.44 110 MET A N 1
ATOM 916 C CA . MET A 1 110 ? -7.105 2.998 -8.188 1 93.44 110 MET A CA 1
ATOM 917 C C . MET A 1 110 ? -6.203 1.96 -7.527 1 93.44 110 MET A C 1
ATOM 919 O O . MET A 1 110 ? -5.082 2.273 -7.121 1 93.44 110 MET A O 1
ATOM 923 N N . THR A 1 111 ? -6.688 0.73 -7.488 1 95.75 111 THR A N 1
ATOM 924 C CA . THR A 1 111 ? -5.91 -0.309 -6.82 1 95.75 111 THR A CA 1
ATOM 925 C C . THR A 1 111 ? -4.691 -0.695 -7.656 1 95.75 111 THR A C 1
ATOM 927 O O . THR A 1 111 ? -3.635 -1.012 -7.109 1 95.75 111 THR A O 1
ATOM 930 N N . LYS A 1 112 ? -4.848 -0.623 -8.961 1 93.56 112 LYS A N 1
ATOM 931 C CA . LYS A 1 112 ? -3.713 -0.9 -9.836 1 93.56 112 LYS A CA 1
ATOM 932 C C . LYS A 1 112 ? -2.629 0.164 -9.688 1 93.56 112 LYS A C 1
ATOM 934 O O . LYS A 1 112 ? -1.438 -0.153 -9.68 1 93.56 112 LYS A O 1
ATOM 939 N N . LEU A 1 113 ? -3.068 1.359 -9.586 1 93.19 113 LEU A N 1
ATOM 940 C CA . LEU A 1 113 ? -2.115 2.438 -9.344 1 93.19 113 LEU A CA 1
ATOM 941 C C . LEU A 1 113 ? -1.407 2.246 -8.008 1 93.19 113 LEU A C 1
ATOM 943 O O . LEU A 1 113 ? -0.183 2.363 -7.926 1 93.19 113 LEU A O 1
ATOM 947 N N . HIS A 1 114 ? -2.121 1.915 -7.031 1 95.69 114 HIS A N 1
ATOM 948 C CA . HIS A 1 114 ? -1.602 1.733 -5.68 1 95.69 114 HIS A CA 1
ATOM 949 C C . HIS A 1 114 ? -0.544 0.635 -5.641 1 95.69 114 HIS A C 1
ATOM 951 O O . HIS A 1 114 ? 0.475 0.773 -4.957 1 95.69 114 HIS A O 1
ATOM 957 N N . LYS A 1 115 ? -0.749 -0.344 -6.371 1 95.44 115 LYS A N 1
ATOM 958 C CA . LYS A 1 115 ? 0.144 -1.497 -6.297 1 95.44 115 LYS A CA 1
ATOM 959 C C . LYS A 1 115 ? 1.19 -1.456 -7.406 1 95.44 115 LYS A C 1
ATOM 961 O O . LYS A 1 115 ? 1.912 -2.432 -7.621 1 95.44 115 LYS A O 1
ATOM 966 N N . SER A 1 116 ? 1.257 -0.418 -8.117 1 94.81 116 SER A N 1
ATOM 967 C CA . SER A 1 116 ? 2.203 -0.319 -9.227 1 94.81 116 SER A CA 1
ATOM 968 C C . SER A 1 116 ? 3.639 -0.5 -8.742 1 94.81 116 SER A C 1
ATOM 970 O O . SER A 1 116 ? 4 -0.029 -7.664 1 94.81 116 SER A O 1
ATOM 972 N N . GLN A 1 117 ? 4.406 -1.191 -9.594 1 96.56 117 GLN A N 1
ATOM 973 C CA . GLN A 1 117 ? 5.809 -1.461 -9.289 1 96.56 117 GLN A CA 1
ATOM 974 C C . GLN A 1 117 ? 6.73 -0.709 -10.242 1 96.56 117 GLN A C 1
ATOM 976 O O . GLN A 1 117 ? 6.27 -0.07 -11.188 1 96.56 117 GLN A O 1
ATOM 981 N N . SER A 1 118 ? 8.07 -0.805 -10.008 1 96.31 118 SER A N 1
ATOM 982 C CA . SER A 1 118 ? 9.07 0.005 -10.695 1 96.31 118 SER A CA 1
ATOM 983 C C . SER A 1 118 ? 8.953 -0.14 -12.211 1 96.31 118 SER A C 1
ATOM 985 O O . SER A 1 118 ? 9.234 0.803 -12.953 1 96.31 118 SER A O 1
ATOM 987 N N . LYS A 1 119 ? 8.477 -1.268 -12.68 1 94.81 119 LYS A N 1
ATOM 988 C CA . LYS A 1 119 ? 8.367 -1.505 -14.117 1 94.81 119 LYS A CA 1
ATOM 989 C C . LYS A 1 119 ? 7.16 -0.785 -14.703 1 94.81 119 LYS A C 1
ATOM 991 O O . LYS A 1 119 ? 7.051 -0.634 -15.922 1 94.81 119 LYS A O 1
ATOM 996 N N . ASP A 1 120 ? 6.211 -0.353 -13.883 1 93.56 120 ASP A N 1
ATOM 997 C CA . ASP A 1 120 ? 4.992 0.324 -14.32 1 93.56 120 ASP A CA 1
ATOM 998 C C . ASP A 1 120 ? 5.242 1.815 -14.539 1 93.56 120 ASP A C 1
ATOM 1000 O O . ASP A 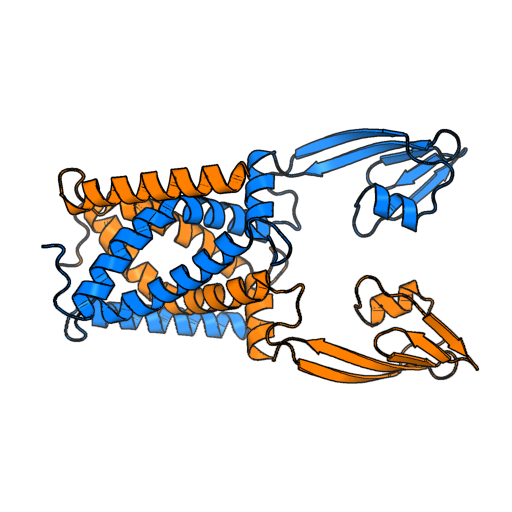1 120 ? 5.996 2.439 -13.789 1 93.56 120 ASP A O 1
ATOM 1004 N N . LYS A 1 121 ? 4.543 2.363 -15.414 1 89.31 121 LYS A N 1
ATOM 1005 C CA . LYS A 1 121 ? 4.73 3.746 -15.844 1 89.31 121 LYS A CA 1
ATOM 1006 C C . LYS A 1 121 ? 4.457 4.719 -14.695 1 89.31 121 LYS A C 1
ATOM 1008 O O . LYS A 1 121 ? 5.148 5.73 -14.555 1 89.31 121 LYS A O 1
ATOM 1013 N N . LEU A 1 122 ? 3.49 4.41 -13.859 1 90.75 122 LEU A N 1
ATOM 1014 C CA . LEU A 1 122 ? 3.057 5.387 -12.867 1 90.75 122 LEU A CA 1
ATOM 1015 C C . LEU A 1 122 ? 3.723 5.121 -11.523 1 90.75 122 LEU A C 1
ATOM 1017 O O . LEU A 1 122 ? 3.445 5.812 -10.539 1 90.75 122 LEU A O 1
ATOM 1021 N N . SER A 1 123 ? 4.727 4.258 -11.453 1 93.19 123 SER A N 1
ATOM 1022 C CA . SER A 1 123 ? 5.375 3.863 -10.211 1 93.19 123 SER A CA 1
ATOM 1023 C C . SER A 1 123 ? 6.141 5.027 -9.594 1 93.19 123 SER A C 1
ATOM 1025 O O . SER A 1 123 ? 6.273 5.117 -8.367 1 93.19 123 SER A O 1
ATOM 1027 N N . PRO A 1 124 ? 6.68 5.988 -10.383 1 93.25 124 PRO A N 1
ATOM 1028 C CA . PRO A 1 124 ? 7.375 7.121 -9.758 1 93.25 124 PRO A CA 1
ATOM 1029 C C . PRO A 1 124 ? 6.457 7.969 -8.883 1 93.25 124 PRO A C 1
ATOM 1031 O O . PRO A 1 124 ? 6.91 8.57 -7.906 1 93.25 124 PRO A O 1
ATOM 1034 N N . LEU A 1 125 ? 5.184 7.973 -9.273 1 93.44 125 LEU A N 1
ATOM 1035 C CA . LEU A 1 125 ? 4.219 8.688 -8.445 1 93.44 125 LEU A CA 1
ATOM 1036 C C . LEU A 1 125 ? 4.102 8.047 -7.066 1 93.44 125 LEU A C 1
ATOM 1038 O O . LEU A 1 125 ? 4.043 8.742 -6.051 1 93.44 125 LEU A O 1
ATOM 1042 N N . ASN A 1 126 ? 4.141 6.707 -7.047 1 95.62 126 ASN A N 1
ATOM 1043 C CA . ASN A 1 126 ? 4.078 5.965 -5.793 1 95.62 126 ASN A CA 1
ATOM 1044 C C . ASN A 1 126 ? 5.312 6.215 -4.934 1 95.62 126 ASN A C 1
ATOM 1046 O O . ASN A 1 126 ? 5.203 6.402 -3.719 1 95.62 126 ASN A O 1
ATOM 1050 N N . THR A 1 127 ? 6.43 6.238 -5.582 1 96.94 127 THR A N 1
ATOM 1051 C CA . THR A 1 127 ? 7.672 6.504 -4.863 1 96.94 127 THR A CA 1
ATOM 1052 C C . THR A 1 127 ? 7.66 7.91 -4.266 1 96.94 127 THR A C 1
ATOM 1054 O O . THR A 1 127 ? 7.988 8.094 -3.094 1 96.94 127 THR A O 1
ATOM 1057 N N . PHE A 1 128 ? 7.25 8.828 -5.086 1 96.62 128 PHE A N 1
ATOM 1058 C CA . PHE A 1 128 ? 7.16 10.211 -4.625 1 96.62 128 PHE A CA 1
ATOM 1059 C C . PHE A 1 128 ? 6.211 10.328 -3.439 1 96.62 128 PHE A C 1
ATOM 1061 O O . PHE A 1 128 ? 6.516 11.008 -2.459 1 96.62 128 PHE A O 1
ATOM 1068 N N . PHE A 1 129 ? 5.109 9.641 -3.547 1 96.75 129 PHE A N 1
ATOM 1069 C CA . PHE A 1 129 ? 4.125 9.688 -2.473 1 96.75 129 PHE A CA 1
ATOM 1070 C C . PHE A 1 129 ? 4.707 9.117 -1.182 1 96.75 129 PHE A C 1
ATOM 1072 O O . PHE A 1 129 ? 4.52 9.695 -0.107 1 96.75 129 PHE A O 1
ATOM 1079 N N . GLY A 1 130 ? 5.41 7.98 -1.28 1 97.31 130 GLY A N 1
ATOM 1080 C CA . GLY A 1 130 ? 6.039 7.398 -0.105 1 97.31 130 GLY A CA 1
ATOM 1081 C C . GLY A 1 130 ? 7.047 8.328 0.551 1 97.31 130 GLY A C 1
ATOM 1082 O O . GLY A 1 130 ? 7.062 8.469 1.775 1 97.31 130 GLY A O 1
ATOM 1083 N N . ILE A 1 131 ? 7.863 9.008 -0.24 1 98.38 131 ILE A N 1
ATOM 1084 C CA . ILE A 1 131 ? 8.867 9.938 0.267 1 98.38 131 ILE A CA 1
ATOM 1085 C C . ILE A 1 131 ? 8.172 11.133 0.924 1 98.38 131 ILE A C 1
ATOM 1087 O O . ILE A 1 131 ? 8.594 11.586 1.993 1 98.38 131 ILE A O 1
ATOM 1091 N N . ALA A 1 132 ? 7.117 11.547 0.28 1 98.19 132 ALA A N 1
ATOM 1092 C CA . ALA A 1 132 ? 6.359 12.672 0.831 1 98.19 132 ALA A CA 1
ATOM 1093 C C . ALA A 1 132 ? 5.719 12.289 2.164 1 98.19 132 ALA A C 1
ATOM 1095 O O . ALA A 1 132 ? 5.695 13.094 3.098 1 98.19 132 ALA A O 1
ATOM 1096 N N . LEU A 1 133 ? 5.184 11.094 2.193 1 97.88 133 LEU A N 1
ATOM 1097 C CA . LEU A 1 133 ? 4.594 10.625 3.441 1 97.88 133 LEU A CA 1
ATOM 1098 C C . LEU A 1 133 ? 5.629 10.609 4.562 1 97.88 133 LEU A C 1
ATOM 1100 O O . LEU A 1 133 ? 5.328 10.984 5.695 1 97.88 133 LEU A O 1
ATOM 1104 N N . PHE A 1 134 ? 6.797 10.2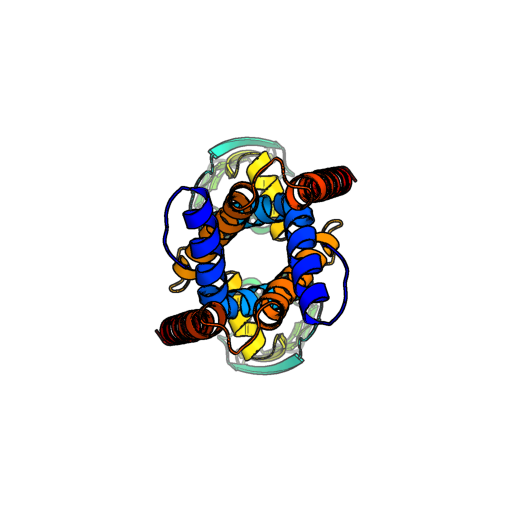27 4.246 1 98.06 134 PHE A N 1
ATOM 1105 C CA . PHE A 1 134 ? 7.867 10.211 5.234 1 98.06 134 PHE A CA 1
ATOM 1106 C C . PHE A 1 134 ? 8.242 11.633 5.648 1 98.06 134 PHE A C 1
ATOM 1108 O O . PHE A 1 134 ? 8.508 11.891 6.824 1 98.06 134 PHE A O 1
ATOM 1115 N N . PHE A 1 135 ? 8.273 12.523 4.707 1 98.44 135 PHE A N 1
ATOM 1116 C CA . PHE A 1 135 ? 8.508 13.93 5.012 1 98.44 135 PHE A CA 1
ATOM 1117 C C . PHE A 1 135 ? 7.449 14.453 5.977 1 98.44 135 PHE A C 1
ATOM 1119 O O . PHE A 1 135 ? 7.762 15.219 6.891 1 98.44 135 PHE A O 1
ATOM 1126 N N . PHE A 1 136 ? 6.152 14.031 5.75 1 98.31 136 PHE A N 1
ATOM 1127 C CA . PHE A 1 136 ? 5.082 14.484 6.633 1 98.31 136 PHE A CA 1
ATOM 1128 C C . PHE A 1 136 ? 5.344 14.031 8.062 1 98.31 136 PHE A C 1
ATOM 1130 O O . PHE A 1 136 ? 5.027 14.75 9.016 1 98.31 136 PHE A O 1
ATOM 1137 N N . VAL A 1 137 ? 5.926 12.867 8.195 1 97.56 137 VAL A N 1
ATOM 1138 C CA . VAL A 1 137 ? 6.27 12.367 9.523 1 97.56 137 VAL A CA 1
ATOM 1139 C C . VAL A 1 137 ? 7.348 13.25 10.148 1 97.56 137 VAL A C 1
ATOM 1141 O O . VAL A 1 137 ? 7.18 13.75 11.266 1 97.56 137 VAL A O 1
ATOM 1144 N N . ILE A 1 138 ? 8.406 13.547 9.43 1 97.62 138 ILE A N 1
ATOM 1145 C CA . ILE A 1 138 ? 9.531 14.32 9.938 1 97.62 138 ILE A CA 1
ATOM 1146 C C . ILE A 1 138 ? 9.078 15.75 10.227 1 97.62 138 ILE A C 1
ATOM 1148 O O . ILE A 1 138 ? 9.375 16.297 11.297 1 97.62 138 ILE A O 1
ATOM 1152 N N . SER A 1 139 ? 8.344 16.266 9.297 1 97.5 139 SER A N 1
ATOM 1153 C CA . SER A 1 139 ? 7.949 17.672 9.422 1 97.5 139 SER A CA 1
ATOM 1154 C C . SER A 1 139 ? 6.992 17.875 10.594 1 97.5 139 SER A C 1
ATOM 1156 O O . SER A 1 139 ? 7 18.922 11.234 1 97.5 139 SER A O 1
ATOM 1158 N N . SER A 1 140 ? 6.184 16.859 10.914 1 96.5 140 SER A N 1
ATOM 1159 C CA . SER A 1 140 ? 5.234 16.984 12.008 1 96.5 140 SER A CA 1
ATOM 1160 C C . SER A 1 140 ? 5.949 17.188 13.344 1 96.5 140 SER A C 1
ATOM 1162 O O . SER A 1 140 ? 5.441 17.875 14.234 1 96.5 140 SER A O 1
ATOM 1164 N N . PHE A 1 141 ? 7.16 16.719 13.438 1 96.62 141 PHE A N 1
ATOM 1165 C CA . PHE A 1 141 ? 7.895 16.828 14.688 1 96.62 141 PHE A CA 1
ATOM 1166 C C . PHE A 1 141 ? 8.75 18.078 14.719 1 96.62 141 PHE A C 1
ATOM 1168 O O . PHE A 1 141 ? 9.227 18.5 15.781 1 96.62 141 PHE A O 1
ATOM 1175 N N . TRP A 1 142 ? 8.906 18.672 13.562 1 95.31 142 TRP A N 1
ATOM 1176 C CA . TRP A 1 142 ? 9.805 19.812 13.484 1 95.31 142 TRP A CA 1
ATOM 1177 C C . TRP A 1 142 ? 9.023 21.125 13.414 1 95.31 142 TRP A C 1
ATOM 1179 O O . TRP A 1 142 ? 9.562 22.203 13.688 1 95.31 142 TRP A O 1
ATOM 1189 N N . MET A 1 143 ? 7.77 21.047 13.078 1 93.25 143 MET A N 1
ATOM 1190 C CA . MET A 1 143 ? 7.012 22.266 12.789 1 93.25 143 MET A CA 1
ATOM 1191 C C . MET A 1 143 ? 6.543 22.938 14.078 1 93.25 143 MET A C 1
ATOM 1193 O O . MET A 1 143 ? 6.145 24.094 14.062 1 93.25 143 MET A O 1
ATOM 1197 N N . PHE A 1 144 ? 6.586 22.266 15.203 1 91.75 144 PHE A N 1
ATOM 1198 C CA . PHE A 1 144 ? 6.172 22.828 16.484 1 91.75 144 PHE A CA 1
ATOM 1199 C C . PHE A 1 144 ? 7.367 23.047 17.391 1 91.75 144 PHE A C 1
ATOM 1201 O O . PHE A 1 144 ? 8.312 22.25 17.391 1 91.75 144 PHE A O 1
ATOM 1208 N N . ASN A 1 145 ? 7.297 24.109 18.156 1 92.19 145 ASN A N 1
ATOM 1209 C CA . ASN A 1 145 ? 8.266 24.312 19.234 1 92.19 145 ASN A CA 1
ATOM 1210 C C . ASN A 1 145 ? 8.094 23.281 20.344 1 92.19 145 ASN A C 1
ATOM 1212 O O . ASN A 1 145 ? 7.004 23.125 20.875 1 92.19 145 ASN A O 1
ATOM 1216 N N . PRO A 1 146 ? 9.195 22.578 20.672 1 93.38 146 PRO A N 1
ATOM 1217 C CA . PRO A 1 146 ? 9.117 21.5 21.656 1 93.38 146 PRO A CA 1
ATOM 1218 C C . PRO A 1 146 ? 8.625 21.984 23.016 1 93.38 146 PRO A C 1
ATOM 1220 O O . PRO A 1 146 ? 8.195 21.172 23.844 1 93.38 146 PRO A O 1
ATOM 1223 N N . LYS A 1 147 ? 8.68 23.203 23.266 1 94.44 147 LYS A N 1
ATOM 1224 C CA . LYS A 1 147 ? 8.281 23.734 24.562 1 94.44 147 LYS A CA 1
ATOM 1225 C C . LYS A 1 147 ? 6.773 23.984 24.625 1 94.44 147 LYS A C 1
ATOM 1227 O O . LYS A 1 147 ? 6.219 24.219 25.703 1 94.44 147 LYS A O 1
ATOM 1232 N N . THR A 1 148 ? 6.094 23.875 23.531 1 93.94 148 THR A N 1
ATOM 1233 C CA . THR A 1 148 ? 4.668 24.172 23.484 1 93.94 148 THR A CA 1
ATOM 1234 C C . THR A 1 148 ? 3.846 23.016 24.016 1 93.94 148 THR A C 1
ATOM 1236 O O . THR A 1 148 ? 4.297 21.859 24 1 93.94 148 THR A O 1
ATOM 1239 N N . LYS A 1 149 ? 2.674 23.281 24.516 1 94 149 LYS A N 1
ATOM 1240 C CA . LYS A 1 149 ? 1.746 22.266 25 1 94 149 LYS A CA 1
ATOM 1241 C C . LYS A 1 149 ? 1.311 21.328 23.875 1 94 149 LYS A C 1
ATOM 1243 O O . LYS A 1 149 ? 1.149 20.125 24.078 1 94 149 LYS A O 1
ATOM 1248 N N . ALA A 1 150 ? 1.093 21.922 22.766 1 91.62 150 ALA A N 1
ATOM 1249 C CA . ALA A 1 150 ? 0.681 21.125 21.609 1 91.62 150 ALA A CA 1
ATOM 1250 C C . ALA A 1 150 ? 1.702 20.047 21.312 1 91.62 150 ALA A C 1
ATOM 1252 O O . ALA A 1 150 ? 1.337 18.891 21.094 1 91.62 150 ALA A O 1
ATOM 1253 N N . PHE A 1 151 ? 2.988 20.359 21.344 1 94.88 151 PHE A N 1
ATOM 1254 C CA . PHE A 1 151 ? 4.039 19.406 21.047 1 94.88 151 PHE A CA 1
A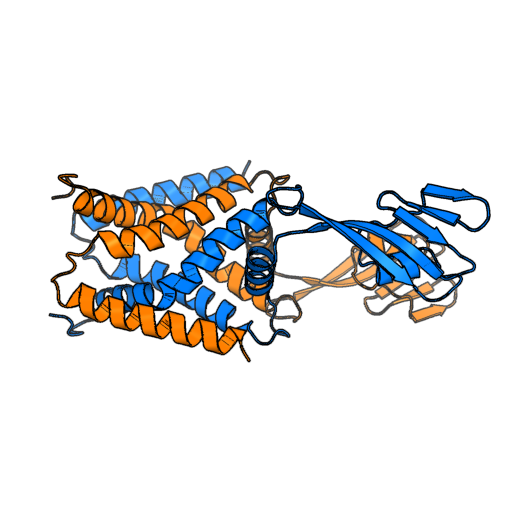TOM 1255 C C . PHE A 1 151 ? 4.137 18.344 22.141 1 94.88 151 PHE A C 1
ATOM 1257 O O . PHE A 1 151 ? 4.234 17.156 21.844 1 94.88 151 PHE A O 1
ATOM 1264 N N . LYS A 1 152 ? 4.113 18.734 23.344 1 96.19 152 LYS A N 1
ATOM 1265 C CA . LYS A 1 152 ? 4.211 17.812 24.469 1 96.19 152 LYS A CA 1
ATOM 1266 C C . LYS A 1 152 ? 3.062 16.797 24.438 1 96.19 152 LYS A C 1
ATOM 1268 O O . LYS A 1 152 ? 3.277 15.602 24.641 1 96.19 152 LYS A O 1
ATOM 1273 N N . ARG A 1 153 ? 1.879 17.312 24.188 1 95.88 153 ARG A N 1
ATOM 1274 C CA . ARG A 1 153 ? 0.728 16.422 24.062 1 95.88 153 ARG A CA 1
ATOM 1275 C C . ARG A 1 153 ? 0.877 15.5 22.859 1 95.88 153 ARG A C 1
ATOM 1277 O O . ARG A 1 153 ? 0.537 14.312 22.922 1 95.88 153 ARG A O 1
ATOM 1284 N N . GLY A 1 154 ? 1.349 16.094 21.781 1 95.56 154 GLY A N 1
ATOM 1285 C CA . GLY A 1 154 ? 1.616 15.297 20.594 1 95.56 154 GLY A CA 1
ATOM 1286 C C . GLY A 1 154 ? 2.564 14.141 20.859 1 95.56 154 GLY A C 1
ATOM 1287 O O . GLY A 1 154 ? 2.348 13.031 20.375 1 95.56 154 GLY A O 1
ATOM 1288 N N . MET A 1 155 ? 3.535 14.422 21.656 1 96.56 155 MET A N 1
ATOM 1289 C CA . MET A 1 155 ? 4.508 13.375 21.969 1 96.56 155 MET A CA 1
ATOM 1290 C C . MET A 1 155 ? 3.859 12.25 22.766 1 96.56 155 MET A C 1
ATOM 1292 O O . MET A 1 155 ? 4.203 11.078 22.578 1 96.56 155 MET A O 1
ATOM 1296 N N . ILE A 1 156 ? 2.99 12.578 23.562 1 96.75 156 ILE A N 1
ATOM 1297 C CA . ILE A 1 156 ? 2.246 11.57 24.297 1 96.75 156 ILE A CA 1
ATOM 1298 C C . ILE A 1 156 ? 1.457 10.695 23.328 1 96.75 156 ILE A C 1
ATOM 1300 O O . ILE A 1 156 ? 1.458 9.469 23.453 1 96.75 156 ILE A O 1
ATOM 1304 N N . PHE A 1 157 ? 0.812 11.328 22.375 1 96.12 157 PHE A N 1
ATOM 1305 C CA . PHE A 1 157 ? 0.063 10.586 21.359 1 96.12 157 PHE A CA 1
ATOM 1306 C C . PHE A 1 157 ? 0.993 9.711 20.531 1 96.12 157 PHE A C 1
ATOM 1308 O O . PHE A 1 157 ? 0.637 8.594 20.172 1 96.12 157 PHE A O 1
ATOM 1315 N N . THR A 1 158 ? 2.178 10.258 20.234 1 96.69 158 THR A N 1
ATOM 1316 C CA . THR A 1 158 ? 3.152 9.484 19.469 1 96.69 158 THR A CA 1
ATOM 1317 C C . THR A 1 158 ? 3.553 8.219 20.234 1 96.69 158 THR A C 1
ATOM 1319 O O . THR A 1 158 ? 3.555 7.129 19.656 1 96.69 158 THR A O 1
ATOM 1322 N N . VAL A 1 159 ? 3.867 8.383 21.516 1 96.38 159 VAL A N 1
ATOM 1323 C CA . VAL A 1 159 ? 4.27 7.246 22.344 1 96.38 159 VAL A CA 1
ATOM 1324 C C . VAL A 1 159 ? 3.121 6.242 22.438 1 96.38 159 VAL A C 1
ATOM 1326 O O . VAL A 1 159 ? 3.336 5.035 22.328 1 96.38 159 VAL A O 1
ATOM 1329 N N . ALA A 1 160 ? 1.924 6.727 22.562 1 95 160 ALA A N 1
ATOM 1330 C CA . ALA A 1 160 ? 0.753 5.855 22.609 1 95 160 ALA A CA 1
ATOM 1331 C C . ALA A 1 160 ? 0.612 5.055 21.312 1 95 160 ALA A C 1
ATOM 1333 O O . ALA A 1 160 ? 0.369 3.846 21.359 1 95 160 ALA A O 1
ATOM 1334 N N . GLY A 1 161 ? 0.776 5.723 20.172 1 92.5 161 GLY A N 1
ATOM 1335 C CA . GLY A 1 161 ? 0.707 5.047 18.891 1 92.5 161 GLY A CA 1
ATOM 1336 C C . GLY A 1 161 ? 1.785 3.992 18.703 1 92.5 161 GLY A C 1
ATOM 1337 O O . GLY A 1 161 ? 1.518 2.904 18.203 1 92.5 161 GLY A O 1
ATOM 1338 N N . LEU A 1 162 ? 2.961 4.352 19.219 1 91.38 162 LEU A N 1
ATOM 1339 C CA . LEU A 1 162 ? 4.078 3.422 19.125 1 91.38 162 LEU A CA 1
ATOM 1340 C C . LEU A 1 162 ? 3.834 2.189 20 1 91.38 162 LEU A C 1
ATOM 1342 O O . LEU A 1 162 ? 4.051 1.061 19.547 1 91.38 162 LEU A O 1
ATOM 1346 N N . VAL A 1 163 ? 3.414 2.352 21.156 1 90.44 163 VAL A N 1
ATOM 1347 C CA . VAL A 1 163 ? 3.141 1.266 22.094 1 90.44 163 VAL A CA 1
ATOM 1348 C C . VAL A 1 163 ? 2.061 0.351 21.516 1 90.44 163 VAL A C 1
ATOM 1350 O O . VAL A 1 163 ? 2.211 -0.874 21.531 1 90.44 163 VAL A O 1
ATOM 1353 N N . ILE A 1 164 ? 1.044 0.911 20.938 1 87.38 164 ILE A N 1
ATOM 1354 C CA . ILE A 1 164 ? -0.051 0.131 20.359 1 87.38 164 ILE A CA 1
ATOM 1355 C C . ILE A 1 164 ? 0.45 -0.661 19.156 1 87.38 164 ILE A C 1
ATOM 1357 O O . ILE A 1 164 ? 0.131 -1.844 19.016 1 87.38 164 ILE A O 1
ATOM 1361 N N . SER A 1 165 ? 1.243 -0.008 18.328 1 81.69 165 SER A N 1
ATOM 1362 C CA . SER A 1 165 ? 1.792 -0.677 17.156 1 81.69 165 SER A CA 1
ATOM 1363 C C . SER A 1 165 ? 2.666 -1.862 17.547 1 81.69 165 SER A C 1
ATOM 1365 O O . SER A 1 165 ? 2.574 -2.936 16.953 1 81.69 165 SER A O 1
ATOM 1367 N N . ILE A 1 166 ? 3.461 -1.682 18.625 1 81.81 166 ILE A N 1
ATOM 1368 C CA . ILE A 1 166 ? 4.352 -2.738 19.094 1 81.81 166 ILE A CA 1
ATOM 1369 C C . ILE A 1 166 ? 3.529 -3.879 19.688 1 81.81 166 ILE A C 1
ATOM 1371 O O . ILE A 1 166 ? 3.812 -5.055 19.438 1 81.81 166 ILE A O 1
ATOM 1375 N N . ILE A 1 167 ? 2.551 -3.586 20.406 1 82.94 167 ILE A N 1
ATOM 1376 C CA . ILE A 1 167 ? 1.678 -4.59 21 1 82.94 167 ILE A CA 1
ATOM 1377 C C . ILE A 1 167 ? 1.005 -5.41 19.906 1 82.94 167 ILE A C 1
ATOM 1379 O O . ILE A 1 167 ? 0.933 -6.637 20 1 82.94 167 ILE A O 1
ATOM 1383 N N . LEU A 1 168 ? 0.588 -4.766 18.859 1 78 168 LEU A N 1
ATOM 1384 C CA . LEU A 1 168 ? -0.098 -5.438 17.75 1 78 168 LEU A CA 1
ATOM 1385 C C . LEU A 1 168 ? 0.862 -6.332 16.984 1 78 168 LEU A C 1
ATOM 1387 O O . LEU A 1 168 ? 0.456 -7.363 16.438 1 78 168 LEU A O 1
ATOM 1391 N N . LEU A 1 169 ? 2.105 -5.918 16.984 1 72 169 LEU A N 1
ATOM 1392 C CA . LEU A 1 169 ? 3.107 -6.711 16.281 1 72 169 LEU A CA 1
ATOM 1393 C C . LEU A 1 169 ? 3.49 -7.945 17.078 1 72 169 LEU A C 1
ATOM 1395 O O . LEU A 1 169 ? 3.961 -8.938 16.516 1 72 169 LEU A O 1
ATOM 1399 N N . LEU A 1 170 ? 3.318 -7.855 18.422 1 75 170 LEU A N 1
ATOM 1400 C CA . LEU A 1 170 ? 3.715 -8.953 19.297 1 75 170 LEU A CA 1
ATOM 1401 C C . LEU A 1 170 ? 2.564 -9.938 19.5 1 75 170 LEU A C 1
ATOM 1403 O O . LEU A 1 170 ? 2.773 -11.055 19.969 1 75 170 LEU A O 1
ATOM 1407 N N . ILE A 1 171 ? 1.422 -9.633 19.188 1 67.12 171 ILE A N 1
ATOM 1408 C CA . ILE A 1 171 ? 0.308 -10.57 19.281 1 67.12 171 ILE A CA 1
ATOM 1409 C C . ILE A 1 171 ? 0.146 -11.32 17.953 1 67.12 171 ILE A C 1
ATOM 1411 O O . ILE A 1 171 ? 0.327 -10.734 16.875 1 67.12 171 ILE A O 1
ATOM 1415 N N . MET B 1 1 ? -6.133 26.203 24.609 1 51.47 1 MET B N 1
ATOM 1416 C CA . MET B 1 1 ? -6.348 26.562 23.203 1 51.47 1 MET B CA 1
ATOM 1417 C C . MET B 1 1 ? -6.852 25.359 22.406 1 51.47 1 MET B C 1
ATOM 1419 O O . MET B 1 1 ? -7.199 25.484 21.234 1 51.47 1 MET B O 1
ATOM 1423 N N . ASP B 1 2 ? -6.668 24.078 23.031 1 64.19 2 ASP B N 1
ATOM 1424 C CA . ASP B 1 2 ? -7.027 22.844 22.344 1 64.19 2 ASP B CA 1
ATOM 1425 C C . ASP B 1 2 ? -8.484 22.469 22.609 1 64.19 2 ASP B C 1
ATOM 1427 O O . ASP B 1 2 ? -8.82 21.297 22.703 1 64.19 2 ASP B O 1
ATOM 1431 N N . LYS B 1 3 ? -9.375 23.5 22.547 1 77.44 3 LYS B N 1
ATOM 1432 C CA . LYS B 1 3 ? -10.781 23.188 22.781 1 77.44 3 LYS B CA 1
ATOM 1433 C C . LYS B 1 3 ? -11.57 23.172 21.469 1 77.44 3 LYS B C 1
ATOM 1435 O O . LYS B 1 3 ? -11.398 24.062 20.625 1 77.44 3 LYS B O 1
ATOM 1440 N N . ILE B 1 4 ? -12.352 22.188 21.312 1 83.62 4 ILE B N 1
ATOM 1441 C CA . ILE B 1 4 ? -13.219 22.062 20.141 1 83.62 4 ILE B CA 1
ATOM 1442 C C . ILE B 1 4 ? -14.414 23 20.281 1 83.62 4 ILE B C 1
ATOM 1444 O O . ILE B 1 4 ? -15.234 22.859 21.188 1 83.62 4 ILE B O 1
ATOM 1448 N N . LYS B 1 5 ? -14.414 24 19.469 1 89.44 5 LYS B N 1
ATOM 1449 C CA . LYS B 1 5 ? -15.469 25 19.547 1 89.44 5 LYS B CA 1
ATOM 1450 C C . LYS B 1 5 ? -16.406 24.906 18.344 1 89.44 5 LYS B C 1
ATOM 1452 O O . LYS B 1 5 ? -17.562 25.344 18.406 1 89.44 5 LYS B O 1
ATOM 1457 N N . ASP B 1 6 ? -15.883 24.438 17.312 1 92.12 6 ASP B N 1
ATOM 1458 C CA . ASP B 1 6 ? -16.609 24.266 16.062 1 92.12 6 ASP B CA 1
ATOM 1459 C C . ASP B 1 6 ? -16 23.172 15.203 1 92.12 6 ASP B C 1
ATOM 1461 O O . ASP B 1 6 ? -15.117 22.438 15.656 1 92.12 6 ASP B O 1
ATOM 1465 N N . THR B 1 7 ? -16.5 22.969 14.062 1 92.69 7 THR B N 1
ATOM 1466 C CA . THR B 1 7 ? -16.031 21.906 13.18 1 92.69 7 THR B CA 1
ATOM 1467 C C . THR B 1 7 ? -14.586 22.172 12.75 1 92.69 7 THR B C 1
ATOM 1469 O O . THR B 1 7 ? -13.797 21.25 12.617 1 92.69 7 THR B O 1
ATOM 1472 N N . ARG B 1 8 ? -14.281 23.344 12.586 1 94.5 8 ARG B N 1
ATOM 1473 C CA . ARG B 1 8 ? -12.938 23.703 12.156 1 94.5 8 ARG B CA 1
ATOM 1474 C C . ARG B 1 8 ? -11.906 23.375 13.234 1 94.5 8 ARG B C 1
ATOM 1476 O O . ARG B 1 8 ? -10.867 22.766 12.938 1 94.5 8 ARG B O 1
ATOM 1483 N N . SER B 1 9 ? -12.195 23.781 14.391 1 94.69 9 SER B N 1
ATOM 1484 C CA . SER B 1 9 ? -11.273 23.469 15.477 1 94.69 9 SER B CA 1
ATOM 1485 C C . SER B 1 9 ? -11.203 21.969 15.742 1 94.69 9 SER B C 1
ATOM 1487 O O . SER B 1 9 ? -10.141 21.453 16.094 1 94.69 9 SER B O 1
ATOM 1489 N N . PHE B 1 10 ? -12.312 21.266 15.555 1 95.88 10 PHE B N 1
ATOM 1490 C CA . PHE B 1 10 ? -12.305 19.812 15.68 1 95.88 10 PHE B CA 1
ATOM 1491 C C . PHE B 1 10 ? -11.367 19.188 14.656 1 95.88 10 PHE B C 1
ATOM 1493 O O . PHE B 1 10 ? -10.555 18.328 14.992 1 95.88 10 PHE B O 1
ATOM 1500 N N . MET B 1 11 ? -11.5 19.625 13.469 1 96.5 11 MET B N 1
ATOM 1501 C CA . MET B 1 11 ? -10.68 19.094 12.391 1 96.5 11 MET B CA 1
ATOM 1502 C C . MET B 1 11 ? -9.203 19.375 12.633 1 96.5 11 MET B C 1
ATOM 1504 O O . MET B 1 11 ? -8.359 18.5 12.438 1 96.5 11 MET B O 1
ATOM 1508 N N . ARG B 1 12 ? -8.93 20.531 13.117 1 95.5 12 ARG B N 1
ATOM 1509 C CA . ARG B 1 12 ? -7.543 20.938 13.359 1 95.5 12 ARG B CA 1
ATOM 1510 C C . ARG B 1 12 ? -6.934 20.125 14.492 1 95.5 12 ARG B C 1
ATOM 1512 O O . ARG B 1 12 ? -5.828 19.594 14.367 1 95.5 12 ARG B O 1
ATOM 1519 N N . ILE B 1 13 ? -7.652 20.031 15.555 1 96 13 ILE B N 1
ATOM 1520 C CA . ILE B 1 13 ? -7.156 19.359 16.75 1 96 13 ILE B CA 1
ATOM 1521 C C . ILE B 1 13 ? -7.027 17.859 16.5 1 96 13 ILE B C 1
ATOM 1523 O O . ILE B 1 13 ? -6 17.25 16.812 1 96 13 ILE B O 1
ATOM 1527 N N . THR B 1 14 ? -8.016 17.297 15.867 1 97.19 14 THR B N 1
ATOM 1528 C CA . THR B 1 14 ? -7.984 15.867 15.586 1 97.19 14 THR B CA 1
ATOM 1529 C C . THR B 1 14 ? -6.906 15.539 14.555 1 97.19 14 THR B C 1
ATOM 1531 O O . THR B 1 14 ? -6.195 14.547 14.688 1 97.19 14 THR B O 1
ATOM 1534 N N . HIS B 1 15 ? -6.793 16.375 13.555 1 97.88 15 HIS B N 1
ATOM 1535 C CA . HIS B 1 15 ? -5.73 16.203 12.57 1 97.88 15 HIS B CA 1
ATOM 1536 C C . HIS B 1 15 ? -4.359 16.172 13.234 1 97.88 15 HIS B C 1
ATOM 1538 O O . HIS B 1 15 ? -3.553 15.281 12.977 1 97.88 15 HIS B O 1
ATOM 1544 N N . ARG B 1 16 ? -4.18 17.109 14.117 1 96.5 16 ARG B N 1
ATOM 1545 C CA . ARG B 1 16 ? -2.883 17.25 14.773 1 96.5 16 ARG B CA 1
ATOM 1546 C C . ARG B 1 16 ? -2.561 16.047 15.633 1 96.5 16 ARG B C 1
ATOM 1548 O O . ARG B 1 16 ? -1.516 15.406 15.461 1 96.5 16 ARG B O 1
ATOM 1555 N N . TYR B 1 17 ? -3.436 15.68 16.422 1 97.31 17 TYR B N 1
ATOM 1556 C CA . TYR B 1 17 ? -3.1 14.656 17.406 1 97.31 17 TYR B CA 1
ATOM 1557 C C . TYR B 1 17 ? -3.232 13.258 16.812 1 97.31 17 TYR B C 1
ATOM 1559 O O . TYR B 1 17 ? -2.508 12.336 17.188 1 97.31 17 TYR B O 1
ATOM 1567 N N . LEU B 1 18 ? -4.145 13.07 15.891 1 97.62 18 LEU B N 1
ATOM 1568 C CA . LEU B 1 18 ? -4.156 11.812 15.141 1 97.62 18 LEU B CA 1
ATOM 1569 C C . LEU B 1 18 ? -2.865 11.641 14.352 1 97.62 18 LEU B C 1
ATOM 1571 O O . LEU B 1 18 ? -2.344 10.531 14.242 1 97.62 18 LEU B O 1
ATOM 1575 N N . GLY B 1 19 ? -2.4 12.727 13.758 1 97.69 19 GLY B N 1
ATOM 1576 C CA . GLY B 1 19 ? -1.125 12.688 13.062 1 97.69 19 GLY B CA 1
ATOM 1577 C C . GLY B 1 19 ? 0.023 12.234 13.938 1 97.69 19 GLY B C 1
ATOM 1578 O O . GLY B 1 19 ? 0.814 11.375 13.547 1 97.69 19 GLY B O 1
ATOM 1579 N N . TYR B 1 20 ? 0.084 12.812 15.109 1 97.75 20 TYR B N 1
ATOM 1580 C CA . TYR B 1 20 ? 1.115 12.398 16.047 1 97.75 20 TYR B CA 1
ATOM 1581 C C . TYR B 1 20 ? 0.943 10.93 16.438 1 97.75 20 TYR B C 1
ATOM 1583 O O . TYR B 1 20 ? 1.919 10.18 16.5 1 97.75 20 TYR B O 1
ATOM 1591 N N . PHE B 1 21 ? -0.248 10.539 16.688 1 97.5 21 PHE B N 1
ATOM 1592 C CA . PHE B 1 21 ? -0.557 9.172 17.094 1 97.5 21 PHE B CA 1
ATOM 1593 C C . PHE B 1 21 ? -0.116 8.18 16.031 1 97.5 21 PHE B C 1
ATOM 1595 O O . PHE B 1 21 ? 0.393 7.105 16.344 1 97.5 21 PHE B O 1
ATOM 1602 N N . LEU B 1 22 ? -0.273 8.578 14.75 1 97.31 22 LEU B N 1
ATOM 1603 C CA . LEU B 1 22 ? -0.046 7.652 13.648 1 97.31 22 LEU B CA 1
ATOM 1604 C C . LEU B 1 22 ? 1.335 7.863 13.031 1 97.31 22 LEU B C 1
ATOM 1606 O O . LEU B 1 22 ? 1.676 7.234 12.031 1 97.31 22 LEU B O 1
ATOM 1610 N N . ALA B 1 23 ? 2.129 8.688 13.625 1 96.44 23 ALA B N 1
ATOM 1611 C CA . ALA B 1 23 ? 3.41 9.055 13.031 1 96.44 23 ALA B CA 1
ATOM 1612 C C . ALA B 1 23 ? 4.305 7.828 12.859 1 96.44 23 ALA B C 1
ATOM 1614 O O . ALA B 1 23 ? 4.93 7.648 11.812 1 96.44 23 ALA B O 1
ATOM 1615 N N . GLY B 1 24 ? 4.32 6.992 13.844 1 93.44 24 GLY B N 1
ATOM 1616 C CA . GLY B 1 24 ? 5.145 5.801 13.766 1 93.44 24 GLY B CA 1
ATOM 1617 C C . GLY B 1 24 ? 4.703 4.836 12.68 1 93.44 24 GLY B C 1
ATOM 1618 O O . GLY B 1 24 ? 5.52 4.367 11.891 1 93.44 24 GLY B O 1
ATOM 1619 N N . ILE B 1 25 ? 3.479 4.582 12.641 1 93.12 25 ILE B N 1
ATOM 1620 C CA . ILE B 1 25 ? 2.959 3.646 11.648 1 93.12 25 ILE B CA 1
ATOM 1621 C C . ILE B 1 25 ? 3.07 4.258 10.25 1 93.12 25 ILE B C 1
ATOM 1623 O O . ILE B 1 25 ? 3.309 3.547 9.273 1 93.12 25 ILE B O 1
ATOM 1627 N N . MET B 1 26 ? 2.877 5.535 10.203 1 96.38 26 MET B N 1
ATOM 1628 C CA . MET B 1 26 ? 3.033 6.215 8.922 1 96.38 26 MET B CA 1
ATOM 1629 C C . MET B 1 26 ? 4.469 6.098 8.414 1 96.38 26 MET B C 1
ATOM 1631 O O . MET B 1 26 ? 4.695 5.93 7.219 1 96.38 26 MET B O 1
ATOM 1635 N N . ALA B 1 27 ? 5.426 6.164 9.297 1 95.94 27 ALA B N 1
ATOM 1636 C CA . ALA B 1 27 ? 6.82 5.98 8.898 1 95.94 27 ALA B CA 1
ATOM 1637 C C . ALA B 1 27 ? 7.051 4.586 8.328 1 95.94 27 ALA B C 1
ATOM 1639 O O . ALA B 1 27 ? 7.684 4.434 7.281 1 95.94 27 ALA B O 1
ATOM 1640 N N . VAL B 1 28 ? 6.516 3.631 8.969 1 94.06 28 VAL B N 1
ATOM 1641 C CA . VAL B 1 28 ? 6.637 2.246 8.523 1 94.06 28 VAL B CA 1
ATOM 1642 C C . VAL B 1 28 ? 6.016 2.088 7.141 1 94.06 28 VAL B C 1
ATOM 1644 O O . VAL B 1 28 ? 6.617 1.49 6.246 1 94.06 28 VAL B O 1
ATOM 1647 N N . TYR B 1 29 ? 4.898 2.689 6.953 1 95.94 29 TYR B N 1
ATOM 1648 C CA . TYR B 1 29 ? 4.176 2.539 5.695 1 95.94 29 TYR B CA 1
ATOM 1649 C C . TYR B 1 29 ? 4.855 3.328 4.582 1 95.94 29 TYR B C 1
ATOM 1651 O O . TYR B 1 29 ? 4.84 2.912 3.42 1 95.94 29 TYR B O 1
ATOM 1659 N N . ALA B 1 30 ? 5.402 4.391 4.93 1 97.38 30 ALA B N 1
ATOM 1660 C CA . ALA B 1 30 ? 6.152 5.172 3.951 1 97.38 30 ALA B CA 1
ATOM 1661 C C . ALA B 1 30 ? 7.363 4.395 3.443 1 97.38 30 ALA B C 1
ATOM 1663 O O . ALA B 1 30 ? 7.562 4.262 2.234 1 97.38 30 ALA B O 1
ATOM 1664 N N . VAL B 1 31 ? 8.062 3.867 4.332 1 96.88 31 VAL B N 1
ATOM 1665 C CA . VAL B 1 31 ? 9.281 3.141 3.979 1 96.88 31 VAL B CA 1
ATOM 1666 C C . VAL B 1 31 ? 8.914 1.855 3.236 1 96.88 31 VAL B C 1
ATOM 1668 O O . VAL B 1 31 ? 9.445 1.583 2.158 1 96.88 31 VAL B O 1
ATOM 1671 N N . SER B 1 32 ? 8.023 1.097 3.811 1 96.88 32 SER B N 1
ATOM 1672 C CA . SER B 1 32 ? 7.641 -0.167 3.188 1 96.88 32 SER B CA 1
ATOM 1673 C C . SER B 1 32 ? 6.941 0.063 1.852 1 96.88 32 SER B C 1
ATOM 1675 O O . SER B 1 32 ? 7.082 -0.738 0.925 1 96.88 32 SER B O 1
ATOM 1677 N N . GLY B 1 33 ? 6.207 1.204 1.766 1 97.56 33 GLY B N 1
ATOM 1678 C CA . GLY B 1 33 ? 5.598 1.54 0.489 1 97.56 33 GLY B CA 1
ATOM 1679 C C . GLY B 1 33 ? 6.613 1.759 -0.618 1 97.56 33 GLY B C 1
ATOM 1680 O O . GLY B 1 33 ? 6.438 1.265 -1.733 1 97.56 33 GLY B O 1
ATOM 1681 N N . VAL B 1 34 ? 7.621 2.449 -0.327 1 97.88 34 VAL B N 1
ATOM 1682 C CA . VAL B 1 34 ? 8.664 2.693 -1.312 1 97.88 34 VAL B CA 1
ATOM 1683 C C . VAL B 1 34 ? 9.359 1.378 -1.669 1 97.88 34 VAL B C 1
ATOM 1685 O O . VAL B 1 34 ? 9.609 1.102 -2.844 1 97.88 34 VAL B O 1
ATOM 1688 N N . ILE B 1 35 ? 9.625 0.574 -0.693 1 97.69 35 ILE B N 1
ATOM 1689 C CA . ILE B 1 35 ? 10.258 -0.721 -0.917 1 97.69 35 ILE B CA 1
ATOM 1690 C C . ILE B 1 35 ? 9.375 -1.572 -1.834 1 97.69 35 ILE B C 1
ATOM 1692 O O . ILE B 1 35 ? 9.883 -2.223 -2.752 1 97.69 35 ILE B O 1
ATOM 1696 N N . LEU B 1 36 ? 8.109 -1.524 -1.615 1 97.81 36 LEU B N 1
ATOM 1697 C CA . LEU B 1 36 ? 7.18 -2.344 -2.385 1 97.81 36 LEU B CA 1
ATOM 1698 C C . LEU B 1 36 ? 7.094 -1.855 -3.826 1 97.81 36 LEU B C 1
ATOM 1700 O O . LEU B 1 36 ? 6.777 -2.631 -4.73 1 97.81 36 LEU B O 1
ATOM 1704 N N . VAL B 1 37 ? 7.344 -0.572 -4.059 1 97.69 37 VAL B N 1
ATOM 1705 C CA . VAL B 1 37 ? 7.395 -0.067 -5.426 1 97.69 37 VAL B CA 1
ATOM 1706 C C . VAL B 1 37 ? 8.516 -0.765 -6.195 1 97.69 37 VAL B C 1
ATOM 1708 O O . VAL B 1 37 ? 8.383 -1.023 -7.395 1 97.69 37 VAL B O 1
ATOM 1711 N N . TYR B 1 38 ? 9.539 -1.135 -5.543 1 97.69 38 TYR B N 1
ATOM 1712 C CA . TYR B 1 38 ? 10.711 -1.72 -6.195 1 97.69 38 TYR B CA 1
ATOM 1713 C C . TYR B 1 38 ? 10.812 -3.209 -5.887 1 97.69 38 TYR B C 1
ATOM 1715 O O . TYR B 1 38 ? 11.906 -3.779 -5.93 1 97.69 38 TYR B O 1
ATOM 1723 N N . ARG B 1 39 ? 9.742 -3.836 -5.578 1 95.88 39 ARG B N 1
ATOM 1724 C CA . ARG B 1 39 ? 9.742 -5.238 -5.172 1 95.88 39 ARG B CA 1
ATOM 1725 C C . ARG B 1 39 ? 10.125 -6.145 -6.34 1 95.88 39 ARG B C 1
ATOM 1727 O O . ARG B 1 39 ? 10.508 -7.297 -6.133 1 95.88 39 ARG B O 1
ATOM 1734 N N . ASP B 1 40 ? 10 -5.68 -7.602 1 93.88 40 ASP B N 1
ATOM 1735 C CA . ASP B 1 40 ? 10.359 -6.465 -8.781 1 93.88 40 ASP B CA 1
ATOM 1736 C C . ASP B 1 40 ? 11.852 -6.367 -9.07 1 93.88 40 ASP B C 1
ATOM 1738 O O . ASP B 1 40 ? 12.336 -6.938 -10.047 1 93.88 40 ASP B O 1
ATOM 1742 N N . THR B 1 41 ? 12.57 -5.656 -8.172 1 95.25 41 THR B N 1
ATOM 1743 C CA . THR B 1 41 ? 14.023 -5.547 -8.258 1 95.25 41 THR B CA 1
ATOM 1744 C C . THR B 1 41 ? 14.688 -6.156 -7.027 1 95.25 41 THR B C 1
ATOM 1746 O O . THR B 1 41 ? 14.008 -6.723 -6.168 1 95.25 41 THR B O 1
ATOM 1749 N N . ASP B 1 42 ? 15.969 -6.074 -7.02 1 94.5 42 ASP B N 1
ATOM 1750 C CA . ASP B 1 42 ? 16.703 -6.57 -5.859 1 94.5 42 ASP B CA 1
ATOM 1751 C C . ASP B 1 42 ? 17.016 -5.438 -4.883 1 94.5 42 ASP B C 1
ATOM 1753 O O . ASP B 1 42 ? 17.953 -5.531 -4.094 1 94.5 42 ASP B O 1
ATOM 1757 N N . PHE B 1 43 ? 16.219 -4.426 -5.035 1 95.75 43 PHE B N 1
ATOM 1758 C CA . PHE B 1 43 ? 16.422 -3.256 -4.191 1 95.75 43 PHE B CA 1
ATOM 1759 C C . PHE B 1 43 ? 16.391 -3.639 -2.715 1 95.75 43 PHE B C 1
ATOM 1761 O O . PHE B 1 43 ? 15.391 -4.172 -2.229 1 95.75 43 PHE B O 1
ATOM 1768 N N . LEU B 1 44 ? 17.438 -3.457 -1.915 1 96.38 44 LEU B N 1
ATOM 1769 C CA . LEU B 1 44 ? 17.656 -3.676 -0.489 1 96.38 44 LEU B CA 1
ATOM 1770 C C . LEU B 1 44 ? 17.578 -5.16 -0.149 1 96.38 44 LEU B C 1
ATOM 1772 O O . LEU B 1 44 ? 17.516 -5.531 1.025 1 96.38 44 LEU B O 1
ATOM 1776 N N . LYS B 1 45 ? 17.547 -6.047 -1.103 1 96.31 45 LYS B N 1
ATOM 1777 C CA . LYS B 1 45 ? 17.531 -7.484 -0.864 1 96.31 45 LYS B CA 1
ATOM 1778 C C . LYS B 1 45 ? 18.938 -8.031 -0.711 1 96.31 45 LYS B C 1
ATOM 1780 O O . LYS B 1 45 ? 19.891 -7.488 -1.279 1 96.31 45 LYS B O 1
ATOM 1785 N N . LYS B 1 46 ? 18.984 -9.062 0.037 1 95.44 46 LYS B N 1
ATOM 1786 C CA . LYS B 1 46 ? 20.234 -9.766 0.256 1 95.44 46 LYS B CA 1
ATOM 1787 C C . LYS B 1 46 ? 20.109 -11.25 -0.095 1 95.44 46 LYS B C 1
ATOM 1789 O O . LYS B 1 46 ? 19.047 -11.852 0.119 1 95.44 46 LYS B O 1
ATOM 1794 N N . GLU B 1 47 ? 21.172 -11.812 -0.636 1 93.62 47 GLU B N 1
ATOM 1795 C CA . GLU B 1 47 ? 21.172 -13.227 -1.001 1 93.62 47 GLU B CA 1
ATOM 1796 C C . GLU B 1 47 ? 21.281 -14.109 0.234 1 93.62 47 GLU B C 1
ATOM 1798 O O . GLU B 1 47 ? 22.141 -13.898 1.083 1 93.62 47 GLU B O 1
ATOM 1803 N N . LYS B 1 48 ? 20.359 -14.945 0.378 1 92.69 48 LYS B N 1
ATOM 1804 C CA . LYS B 1 48 ? 20.391 -15.945 1.438 1 92.69 48 LYS B CA 1
ATOM 1805 C C . LYS B 1 48 ? 20.484 -17.359 0.859 1 92.69 48 LYS B C 1
ATOM 1807 O O . LYS B 1 48 ? 19.75 -17.688 -0.075 1 92.69 48 LYS B O 1
ATOM 1812 N N . LYS B 1 49 ? 21.312 -18.156 1.427 1 93.88 49 LYS B N 1
ATOM 1813 C CA . LYS B 1 49 ? 21.484 -19.547 0.993 1 93.88 49 LYS B CA 1
ATOM 1814 C C . LYS B 1 49 ? 20.719 -20.5 1.9 1 93.88 49 LYS B C 1
ATOM 1816 O O . LYS B 1 49 ? 20.797 -20.406 3.127 1 93.88 49 LYS B O 1
ATOM 1821 N N . TYR B 1 50 ? 19.984 -21.297 1.274 1 93.75 50 TYR B N 1
ATOM 1822 C CA . TYR B 1 50 ? 19.172 -22.266 1.996 1 93.75 50 TYR B CA 1
ATOM 1823 C C . TYR B 1 50 ? 19.578 -23.703 1.632 1 93.75 50 TYR B C 1
ATOM 1825 O O . TYR B 1 50 ? 19.938 -23.969 0.488 1 93.75 50 TYR B O 1
ATOM 1833 N N . GLU B 1 51 ? 19.594 -24.547 2.656 1 94.62 51 GLU B N 1
ATOM 1834 C CA . GLU B 1 51 ? 19.75 -25.984 2.488 1 94.62 51 GLU B CA 1
ATOM 1835 C C . GLU B 1 51 ? 18.719 -26.75 3.311 1 94.62 51 GLU B C 1
ATOM 1837 O O . GLU B 1 51 ? 18.641 -26.578 4.527 1 94.62 51 GLU B O 1
ATOM 1842 N N . LYS B 1 52 ? 17.906 -27.453 2.574 1 94.81 52 LYS B N 1
ATOM 1843 C CA . LYS B 1 52 ? 16.906 -28.234 3.289 1 94.81 52 LYS B CA 1
ATOM 1844 C C . LYS B 1 52 ? 16.641 -29.562 2.588 1 94.81 52 LYS B C 1
ATOM 1846 O O . LYS B 1 52 ? 17.188 -29.812 1.513 1 94.81 52 LYS B O 1
ATOM 1851 N N . VAL B 1 53 ? 15.93 -30.469 3.316 1 95.69 53 VAL B N 1
ATOM 1852 C CA . VAL B 1 53 ? 15.539 -31.75 2.754 1 95.69 53 VAL B CA 1
ATOM 1853 C C . VAL B 1 53 ? 14.023 -31.781 2.543 1 95.69 53 VAL B C 1
ATOM 1855 O O . VAL B 1 53 ? 13.258 -31.594 3.488 1 95.69 53 VAL B O 1
ATOM 1858 N N . LEU B 1 54 ? 13.641 -31.953 1.378 1 96.06 54 LEU B N 1
ATOM 1859 C CA . LEU B 1 54 ? 12.227 -32.062 1.009 1 96.06 54 LEU B CA 1
ATOM 1860 C C . LEU B 1 54 ? 11.844 -33.5 0.685 1 96.06 54 LEU B C 1
ATOM 1862 O O . LEU B 1 54 ? 12.664 -34.406 0.818 1 96.06 54 LEU B O 1
ATOM 1866 N N . GLU B 1 55 ? 10.539 -33.625 0.439 1 94.69 55 GLU B N 1
ATOM 1867 C CA . GLU B 1 55 ? 10.086 -34.938 -0.022 1 94.69 55 GLU B CA 1
ATOM 1868 C C . GLU B 1 55 ? 10.805 -35.344 -1.309 1 94.69 55 GLU B C 1
ATOM 1870 O O . GLU B 1 55 ? 11.18 -34.5 -2.113 1 94.69 55 GLU B O 1
ATOM 1875 N N . LYS B 1 56 ? 10.914 -36.625 -1.434 1 94.62 56 LYS B N 1
ATOM 1876 C CA . LYS B 1 56 ? 11.617 -37.156 -2.602 1 94.62 56 LYS B CA 1
ATOM 1877 C C . LYS B 1 56 ? 10.727 -37.125 -3.84 1 94.62 56 LYS B C 1
ATOM 1879 O O . LYS B 1 56 ? 9.5 -37.188 -3.727 1 94.62 56 LYS B O 1
ATOM 1884 N N . ASN B 1 57 ? 11.352 -36.969 -5.016 1 93.81 57 ASN B N 1
ATOM 1885 C CA . ASN B 1 57 ? 10.711 -37.094 -6.32 1 93.81 57 ASN B CA 1
ATOM 1886 C C . ASN B 1 57 ? 9.531 -36.125 -6.453 1 93.81 57 ASN B C 1
ATOM 1888 O O . ASN B 1 57 ? 8.461 -36.531 -6.91 1 93.81 57 ASN B O 1
ATOM 1892 N N . LEU B 1 58 ? 9.734 -34.938 -5.973 1 93.75 58 LEU B N 1
ATOM 1893 C CA . LEU B 1 58 ? 8.719 -33.906 -6.164 1 93.75 58 LEU B CA 1
ATOM 1894 C C . LEU B 1 58 ? 8.617 -33.5 -7.629 1 93.75 58 LEU B C 1
ATOM 1896 O O . LEU B 1 58 ? 9.633 -33.438 -8.328 1 93.75 58 LEU B O 1
ATOM 1900 N N . SER B 1 59 ? 7.398 -33.281 -8.039 1 89.88 59 SER B N 1
ATOM 1901 C CA . SER B 1 59 ? 7.215 -32.719 -9.383 1 89.88 59 SER B CA 1
ATOM 1902 C C . SER B 1 59 ? 7.691 -31.281 -9.461 1 89.88 59 SER B C 1
ATOM 1904 O O . SER B 1 59 ? 7.918 -30.641 -8.43 1 89.88 59 SER B O 1
ATOM 1906 N N . GLU B 1 60 ? 7.828 -30.797 -10.648 1 88.88 60 GLU B N 1
ATOM 1907 C CA . GLU B 1 60 ? 8.227 -29.422 -10.867 1 88.88 60 GLU B CA 1
ATOM 1908 C C . GLU B 1 60 ? 7.266 -28.453 -10.172 1 88.88 60 GLU B C 1
ATOM 1910 O O . GLU B 1 60 ? 7.695 -27.5 -9.516 1 88.88 60 GLU B O 1
ATOM 1915 N N . LYS B 1 61 ? 5.984 -28.75 -10.305 1 82.75 61 LYS B N 1
ATOM 1916 C CA . LYS B 1 61 ? 4.957 -27.906 -9.695 1 82.75 61 LYS B CA 1
ATOM 1917 C C . LYS B 1 61 ? 5.031 -27.969 -8.172 1 82.75 61 LYS B C 1
ATOM 1919 O O . LYS B 1 61 ? 4.945 -26.938 -7.504 1 82.75 61 LYS B O 1
ATOM 1924 N N . GLU B 1 62 ? 5.254 -29.109 -7.652 1 88.12 62 GLU B N 1
ATOM 1925 C CA . GLU B 1 62 ? 5.328 -29.281 -6.207 1 88.12 62 GLU B CA 1
ATOM 1926 C C . GLU B 1 62 ? 6.582 -28.625 -5.633 1 88.12 62 GLU B C 1
ATOM 1928 O O . GLU B 1 62 ? 6.531 -28.016 -4.566 1 88.12 62 GLU B O 1
ATOM 1933 N N . LEU B 1 63 ? 7.684 -28.828 -6.359 1 91.81 63 LEU B N 1
ATOM 1934 C CA . LEU B 1 63 ? 8.945 -28.234 -5.922 1 91.81 63 LEU B CA 1
ATOM 1935 C C . LEU B 1 63 ? 8.859 -26.719 -5.895 1 91.81 63 LEU B C 1
ATOM 1937 O O . LEU B 1 63 ? 9.258 -26.078 -4.914 1 91.81 63 LEU B O 1
ATOM 1941 N N . GLY B 1 64 ? 8.336 -26.141 -6.891 1 88.38 64 GLY B N 1
ATOM 1942 C CA . GLY B 1 64 ? 8.148 -24.703 -6.945 1 88.38 64 GLY B CA 1
ATOM 1943 C C . GLY B 1 64 ? 7.312 -24.172 -5.801 1 88.38 64 GLY B C 1
ATOM 1944 O O . GLY B 1 64 ? 7.645 -23.141 -5.211 1 88.38 64 GLY B O 1
ATOM 1945 N N . LYS B 1 65 ? 6.23 -24.922 -5.516 1 86.94 65 LYS B N 1
ATOM 1946 C CA . LYS B 1 65 ? 5.336 -24.531 -4.434 1 86.94 65 LYS B CA 1
ATOM 1947 C C . LYS B 1 65 ? 6.039 -24.609 -3.08 1 86.94 65 LYS B C 1
ATOM 1949 O O . LYS B 1 65 ? 5.902 -23.719 -2.246 1 86.94 65 LYS B O 1
ATOM 1954 N N . GLU B 1 66 ? 6.824 -25.656 -2.896 1 89 66 GLU B N 1
ATOM 1955 C CA . GLU B 1 66 ? 7.523 -25.859 -1.633 1 89 66 GLU B CA 1
ATOM 1956 C C . GLU B 1 66 ? 8.586 -24.797 -1.404 1 89 66 GLU B C 1
ATOM 1958 O O . GLU B 1 66 ? 8.797 -24.359 -0.273 1 89 66 GLU B O 1
ATOM 1963 N N . LEU B 1 67 ? 9.148 -24.406 -2.492 1 90.75 67 LEU B N 1
ATOM 1964 C CA . LEU B 1 67 ? 10.234 -23.422 -2.391 1 90.75 67 LEU B CA 1
ATOM 1965 C C . LEU B 1 67 ? 9.695 -22 -2.484 1 90.75 67 LEU B C 1
ATOM 1967 O O . LEU B 1 67 ? 10.438 -21.047 -2.277 1 90.75 67 LEU B O 1
ATOM 1971 N N . LYS B 1 68 ? 8.383 -21.875 -2.82 1 84.19 68 LYS B N 1
ATOM 1972 C CA . LYS B 1 68 ? 7.723 -20.578 -2.959 1 84.19 68 LYS B CA 1
ATOM 1973 C C . LYS B 1 68 ? 8.461 -19.688 -3.955 1 84.19 68 LYS B C 1
ATOM 1975 O O . LYS B 1 68 ? 8.727 -18.531 -3.668 1 84.19 68 LYS B O 1
ATOM 1980 N N . ILE B 1 69 ? 8.883 -20.234 -4.996 1 81.75 69 ILE B N 1
ATOM 1981 C CA . ILE B 1 69 ? 9.539 -19.516 -6.074 1 81.75 69 ILE B CA 1
ATOM 1982 C C . ILE B 1 69 ? 8.555 -19.281 -7.219 1 81.75 69 ILE B C 1
ATOM 1984 O O . ILE B 1 69 ? 7.973 -20.234 -7.742 1 81.75 69 ILE B O 1
ATOM 1988 N N . LYS B 1 70 ? 8.375 -18.047 -7.457 1 73.75 70 LYS B N 1
ATOM 1989 C CA . LYS B 1 70 ? 7.492 -17.688 -8.562 1 73.75 70 LYS B CA 1
ATOM 1990 C C . LYS B 1 70 ? 8.125 -18.047 -9.906 1 73.75 70 LYS B C 1
ATOM 1992 O O . LYS B 1 70 ? 9.32 -17.859 -10.102 1 73.75 70 LYS B O 1
ATOM 1997 N N . ASN B 1 71 ? 7.258 -18.469 -10.82 1 76.5 71 ASN B N 1
ATOM 1998 C CA . ASN B 1 71 ? 7.695 -18.844 -12.156 1 76.5 71 ASN B CA 1
ATOM 1999 C C . ASN B 1 71 ? 8.828 -19.875 -12.109 1 76.5 71 ASN B C 1
ATOM 2001 O O . ASN B 1 71 ? 9.844 -19.719 -12.797 1 76.5 71 ASN B O 1
ATOM 2005 N N . PHE B 1 72 ? 8.695 -20.812 -11.312 1 85.56 72 PHE B N 1
ATOM 2006 C CA . PHE B 1 72 ? 9.688 -21.859 -11.086 1 85.56 72 PHE B CA 1
ATOM 2007 C C . PHE B 1 72 ? 9.812 -22.75 -12.312 1 85.56 72 PHE B C 1
ATOM 2009 O O . PHE B 1 72 ? 8.805 -23.188 -12.883 1 85.56 72 PHE B O 1
ATOM 2016 N N . GLU B 1 73 ? 11.094 -22.969 -12.797 1 87 73 GLU B N 1
ATOM 2017 C CA . GLU B 1 73 ? 11.359 -23.859 -13.922 1 87 73 GLU B CA 1
ATOM 2018 C C . GLU B 1 73 ? 12.656 -24.641 -13.727 1 87 73 GLU B C 1
ATOM 2020 O O . GLU B 1 73 ? 13.664 -24.062 -13.289 1 87 73 GLU B O 1
ATOM 2025 N N . ILE B 1 74 ? 12.555 -25.906 -14.07 1 92.06 74 ILE B N 1
ATOM 2026 C CA . ILE B 1 74 ? 13.758 -26.734 -14.055 1 92.06 74 ILE B CA 1
ATOM 2027 C C . ILE B 1 74 ? 14.547 -26.516 -15.352 1 92.06 74 ILE B C 1
ATOM 2029 O O . ILE B 1 74 ? 13.992 -26.609 -16.438 1 92.06 74 ILE B O 1
ATOM 2033 N N . GLU B 1 75 ? 15.727 -26.281 -15.227 1 94.19 75 GLU B N 1
ATOM 2034 C CA . GLU B 1 75 ? 16.547 -25.969 -16.391 1 94.19 75 GLU B CA 1
ATOM 2035 C C . GLU B 1 75 ? 17.234 -27.219 -16.938 1 94.19 75 GLU B C 1
ATOM 2037 O O . GLU B 1 75 ? 17.391 -27.391 -18.141 1 94.19 75 GLU B O 1
ATOM 2042 N N . LYS B 1 76 ? 17.75 -28.062 -15.992 1 94.19 76 LYS B N 1
ATOM 2043 C CA . LYS B 1 76 ? 18.531 -29.25 -16.375 1 94.19 76 LYS B CA 1
ATOM 2044 C C . LYS B 1 76 ? 18.375 -30.359 -15.336 1 94.19 76 LYS B C 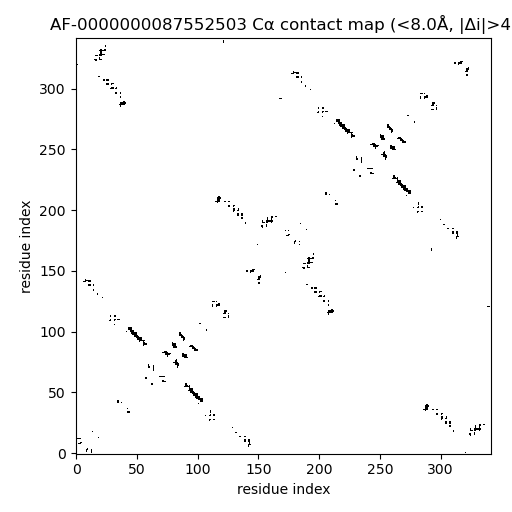1
ATOM 2046 O O . LYS B 1 76 ? 18.25 -30.078 -14.141 1 94.19 76 LYS B O 1
ATOM 2051 N N . THR B 1 77 ? 18.266 -31.484 -15.891 1 93.75 77 THR B N 1
ATOM 2052 C CA . THR B 1 77 ? 18.266 -32.656 -15.023 1 93.75 77 THR B CA 1
ATOM 2053 C C . THR B 1 77 ? 19.453 -33.562 -15.367 1 93.75 77 THR B C 1
ATOM 2055 O O . THR B 1 77 ? 19.609 -33.969 -16.531 1 93.75 77 THR B O 1
ATOM 2058 N N . GLU B 1 78 ? 20.312 -33.781 -14.344 1 93.62 78 GLU B N 1
ATOM 2059 C CA . GLU B 1 78 ? 21.484 -34.625 -14.531 1 93.62 78 GLU B CA 1
ATOM 2060 C C . GLU B 1 78 ? 21.688 -35.562 -13.336 1 93.62 78 GLU B C 1
ATOM 2062 O O . GLU B 1 78 ? 21.797 -35.094 -12.203 1 93.62 78 GLU B O 1
ATOM 2067 N N . ASN B 1 79 ? 21.938 -36.781 -13.617 1 90.94 79 ASN B N 1
ATOM 2068 C CA . ASN B 1 79 ? 22.266 -37.781 -12.594 1 90.94 79 ASN B CA 1
ATOM 2069 C C . ASN B 1 79 ? 21.359 -37.625 -11.367 1 90.94 79 ASN B C 1
ATOM 2071 O O . ASN B 1 79 ? 21.844 -37.531 -10.242 1 90.94 79 ASN B O 1
ATOM 2075 N N . SER B 1 80 ? 20.078 -37.375 -11.453 1 92.5 80 SER B N 1
ATOM 2076 C CA . SER B 1 80 ? 19.047 -37.312 -10.43 1 92.5 80 SER B CA 1
ATOM 2077 C C . SER B 1 80 ? 18.953 -35.906 -9.82 1 92.5 80 SER B C 1
ATOM 2079 O O . SER B 1 80 ? 18.203 -35.688 -8.875 1 92.5 80 SER B O 1
ATOM 2081 N N . PHE B 1 81 ? 19.875 -35.062 -10.359 1 94.62 81 PHE B N 1
ATOM 2082 C CA . PHE B 1 81 ? 19.828 -33.656 -9.906 1 94.62 81 PHE B CA 1
ATOM 2083 C C . PHE B 1 81 ? 19.047 -32.812 -10.883 1 94.62 81 PHE B C 1
ATOM 2085 O O . PHE B 1 81 ? 19.266 -32.875 -12.094 1 94.62 81 PHE B O 1
ATOM 2092 N N . GLN B 1 82 ? 18.141 -32.094 -10.273 1 96.19 82 GLN B N 1
ATOM 2093 C CA . GLN B 1 82 ? 17.422 -31.078 -11.039 1 96.19 82 GLN B CA 1
ATOM 2094 C C . GLN B 1 82 ? 17.953 -29.688 -10.734 1 96.19 82 GLN B C 1
ATOM 2096 O O . GLN B 1 82 ? 17.984 -29.266 -9.57 1 96.19 82 GLN B O 1
ATOM 2101 N N . TYR B 1 83 ? 18.422 -29.031 -11.789 1 96.25 83 TYR B N 1
ATOM 2102 C CA . TYR B 1 83 ? 19 -27.688 -11.648 1 96.25 83 TYR B CA 1
ATOM 2103 C C . TYR B 1 83 ? 18.016 -26.625 -12.094 1 96.25 83 TYR B C 1
ATOM 2105 O O . TYR B 1 83 ? 17.312 -26.781 -13.094 1 96.25 83 TYR B O 1
ATOM 2113 N N . PHE B 1 84 ? 17.906 -25.625 -11.258 1 93.88 84 PHE B N 1
ATOM 2114 C CA . PHE B 1 84 ? 17.094 -24.438 -11.562 1 93.88 84 PHE B CA 1
ATOM 2115 C C . PHE B 1 84 ? 17.875 -23.156 -11.273 1 93.88 84 PHE B C 1
ATOM 2117 O O . PHE B 1 84 ? 19.016 -23.219 -10.805 1 93.88 84 PHE B O 1
ATOM 2124 N N . LYS B 1 85 ? 17.344 -22.125 -11.625 1 90.81 85 LYS B N 1
ATOM 2125 C CA . LYS B 1 85 ? 18.047 -20.844 -11.602 1 90.81 85 LYS B CA 1
ATOM 2126 C C . LYS B 1 85 ? 18.625 -20.562 -10.219 1 90.81 85 LYS B C 1
ATOM 2128 O O . LYS B 1 85 ? 19.75 -20.078 -10.094 1 90.81 85 LYS B O 1
ATOM 2133 N N . GLN B 1 86 ? 17.922 -20.922 -9.234 1 92 86 GLN B N 1
ATOM 2134 C CA . GLN B 1 86 ? 18.281 -20.547 -7.871 1 92 86 GLN B CA 1
ATOM 2135 C C . GLN B 1 86 ? 19.125 -21.625 -7.203 1 92 86 GLN B C 1
ATOM 2137 O O . GLN B 1 86 ? 19.719 -21.391 -6.145 1 92 86 GLN B O 1
ATOM 2142 N N . GLY B 1 87 ? 19.031 -22.906 -7.805 1 95.19 87 GLY B N 1
ATOM 2143 C CA . GLY B 1 87 ? 19.75 -23.953 -7.105 1 95.19 87 GLY B CA 1
ATOM 2144 C C . GLY B 1 87 ? 19.531 -25.328 -7.707 1 95.19 87 GLY B C 1
ATOM 2145 O O . GLY B 1 87 ? 19.453 -25.469 -8.93 1 95.19 87 GLY B O 1
ATOM 2146 N N . SER B 1 88 ? 19.641 -26.328 -6.828 1 96.06 88 SER B N 1
ATOM 2147 C CA . SER B 1 88 ? 19.516 -27.703 -7.289 1 96.06 88 SER B CA 1
ATOM 2148 C C . SER B 1 88 ? 18.75 -28.562 -6.281 1 96.06 88 SER B C 1
ATOM 2150 O O . SER B 1 88 ? 18.719 -28.234 -5.094 1 96.06 88 SER B O 1
ATOM 2152 N N . TYR B 1 89 ? 18.109 -29.531 -6.77 1 97.19 89 TYR B N 1
ATOM 2153 C CA . TYR B 1 89 ? 17.297 -30.484 -6.016 1 97.19 89 TYR B CA 1
ATOM 2154 C C . TYR B 1 89 ? 17.656 -31.922 -6.387 1 97.19 89 TYR B C 1
ATOM 2156 O O . TYR B 1 89 ? 17.75 -32.25 -7.566 1 97.19 89 TYR B O 1
ATOM 2164 N N . ASN B 1 90 ? 18.016 -32.719 -5.375 1 97 90 ASN B N 1
ATOM 2165 C CA . ASN B 1 90 ? 18.297 -34.156 -5.59 1 97 90 ASN B CA 1
ATOM 2166 C C . ASN B 1 90 ? 17.016 -35 -5.508 1 97 90 ASN B C 1
ATOM 2168 O O . ASN B 1 90 ? 16.422 -35.125 -4.438 1 97 90 ASN B O 1
ATOM 2172 N N . LEU B 1 91 ? 16.734 -35.625 -6.602 1 95.62 91 LEU B N 1
ATOM 2173 C CA . LEU B 1 91 ? 15.492 -36.375 -6.707 1 95.62 91 LEU B CA 1
ATOM 2174 C C . LEU B 1 91 ? 15.516 -37.594 -5.762 1 95.62 91 LEU B C 1
ATOM 2176 O O . LEU B 1 91 ? 14.469 -38.031 -5.281 1 95.62 91 LEU B O 1
ATOM 2180 N N . ILE B 1 92 ? 16.641 -38.094 -5.402 1 95.38 92 ILE B N 1
ATOM 2181 C CA . ILE B 1 92 ? 16.797 -39.312 -4.645 1 95.38 92 ILE B CA 1
ATOM 2182 C C . ILE B 1 92 ? 16.797 -39 -3.148 1 95.38 92 ILE B C 1
ATOM 2184 O O . ILE B 1 92 ? 16.094 -39.656 -2.371 1 95.38 92 ILE B O 1
ATOM 2188 N N . THR B 1 93 ? 17.5 -38 -2.73 1 95.5 93 THR B N 1
ATOM 2189 C CA . THR B 1 93 ? 17.688 -37.719 -1.31 1 95.5 93 THR B CA 1
ATOM 2190 C C . THR B 1 93 ? 16.672 -36.688 -0.821 1 95.5 93 THR B C 1
ATOM 2192 O O . THR B 1 93 ? 16.422 -36.594 0.38 1 95.5 93 THR B O 1
ATOM 2195 N N . GLY B 1 94 ? 16.203 -35.844 -1.731 1 95.94 94 GLY B N 1
ATOM 2196 C CA . GLY B 1 94 ? 15.297 -34.781 -1.354 1 95.94 94 GLY B CA 1
ATOM 2197 C C . GLY B 1 94 ? 16.016 -33.5 -0.933 1 95.94 94 GLY B C 1
ATOM 2198 O O . GLY B 1 94 ? 15.383 -32.531 -0.58 1 95.94 94 GLY B O 1
ATOM 2199 N N . GLU B 1 95 ? 17.328 -33.562 -1.047 1 96.25 95 GLU B N 1
ATOM 2200 C CA . GLU B 1 95 ? 18.109 -32.375 -0.651 1 96.25 95 GLU B CA 1
ATOM 2201 C C . GLU B 1 95 ? 17.984 -31.266 -1.679 1 96.25 95 GLU B C 1
ATOM 2203 O O . GLU B 1 95 ? 18.031 -31.516 -2.885 1 96.25 95 GLU B O 1
ATOM 2208 N N . VAL B 1 96 ? 17.734 -30.094 -1.185 1 95.75 96 VAL B N 1
ATOM 2209 C CA . VAL B 1 96 ? 17.672 -28.938 -2.072 1 95.75 96 VAL B CA 1
ATOM 2210 C C . VAL B 1 96 ? 18.594 -27.844 -1.554 1 95.75 96 VAL B C 1
ATOM 2212 O O . VAL B 1 96 ? 18.672 -27.609 -0.346 1 95.75 96 VAL B O 1
ATOM 2215 N N . LYS B 1 97 ? 19.406 -27.281 -2.377 1 95.88 97 LYS B N 1
ATOM 2216 C CA . LYS B 1 97 ? 20.266 -26.125 -2.129 1 95.88 97 LYS B CA 1
ATOM 2217 C C . LYS B 1 97 ? 19.922 -24.984 -3.082 1 95.88 97 LYS B C 1
ATOM 2219 O O . LYS B 1 97 ? 19.938 -25.156 -4.301 1 95.88 97 LYS B O 1
ATOM 2224 N N . TYR B 1 98 ? 19.531 -23.906 -2.492 1 94.31 98 TYR B N 1
ATOM 2225 C CA . TYR B 1 98 ? 19.156 -22.781 -3.352 1 94.31 98 TYR B CA 1
ATOM 2226 C C . TYR B 1 98 ? 19.406 -21.453 -2.656 1 94.31 98 TYR B C 1
ATOM 2228 O O . TYR B 1 98 ? 19.609 -21.406 -1.439 1 94.31 98 TYR B O 1
ATOM 2236 N N . SER B 1 99 ? 19.578 -20.391 -3.447 1 93 99 SER B N 1
ATOM 2237 C CA . SER B 1 99 ? 19.75 -19.031 -2.947 1 93 99 SER B CA 1
ATOM 2238 C C . SER B 1 99 ? 18.594 -18.125 -3.355 1 93 99 SER B C 1
ATOM 2240 O O . SER B 1 99 ? 18.062 -18.266 -4.461 1 93 99 SER B O 1
ATOM 2242 N N . LYS B 1 100 ? 18.203 -17.375 -2.316 1 89.81 100 LYS B N 1
ATOM 2243 C CA . LYS B 1 100 ? 17.141 -16.422 -2.59 1 89.81 100 LYS B CA 1
ATOM 2244 C C . LYS B 1 100 ? 17.531 -15.008 -2.141 1 89.81 100 LYS B C 1
ATOM 2246 O O . LYS B 1 100 ? 18.234 -14.852 -1.138 1 89.81 100 LYS B O 1
ATOM 2251 N N . LYS B 1 101 ? 17.125 -14.07 -2.943 1 92.5 101 LYS B N 1
ATOM 2252 C CA . LYS B 1 101 ? 17.281 -12.68 -2.516 1 92.5 101 LYS B CA 1
ATOM 2253 C C . LYS B 1 101 ? 16.047 -12.195 -1.758 1 92.5 101 LYS B C 1
ATOM 2255 O O . LYS B 1 101 ? 14.953 -12.172 -2.309 1 92.5 101 LYS B O 1
ATOM 2260 N N . GLU B 1 102 ? 16.25 -11.852 -0.534 1 93.81 102 GLU B N 1
ATOM 2261 C CA . GLU B 1 102 ? 15.141 -11.438 0.325 1 93.81 102 GLU B CA 1
ATOM 2262 C C . GLU B 1 102 ? 15.484 -10.172 1.098 1 93.81 102 GLU B C 1
ATOM 2264 O O . GLU B 1 102 ? 16.656 -9.836 1.27 1 93.81 102 GLU B O 1
ATOM 2269 N N . LEU B 1 103 ? 14.461 -9.539 1.556 1 95.5 103 LEU B N 1
ATOM 2270 C CA . LEU B 1 103 ? 14.641 -8.352 2.383 1 95.5 103 LEU B CA 1
ATOM 2271 C C . LEU B 1 103 ? 15.172 -8.727 3.762 1 95.5 103 LEU B C 1
ATOM 2273 O O . LEU B 1 103 ? 14.836 -9.789 4.293 1 95.5 103 LEU B O 1
ATOM 2277 N N . PRO B 1 104 ? 15.984 -7.793 4.289 1 95.38 104 PRO B N 1
ATOM 2278 C CA . PRO B 1 104 ? 16.344 -8 5.695 1 95.38 104 PRO B CA 1
ATOM 2279 C C . PRO B 1 104 ? 15.117 -8.102 6.602 1 95.38 104 PRO B 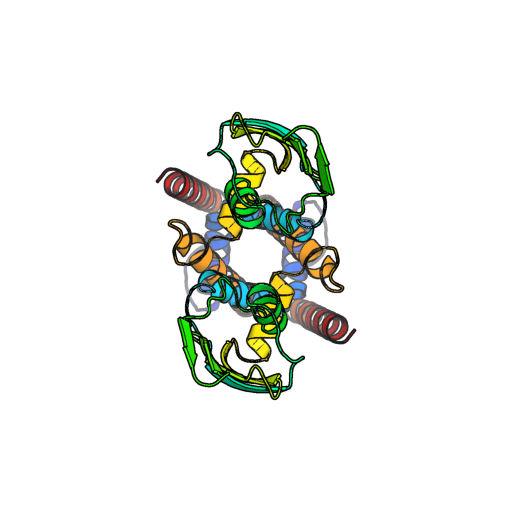C 1
ATOM 2281 O O . PRO B 1 104 ? 14.055 -7.57 6.273 1 95.38 104 PRO B O 1
ATOM 2284 N N . TYR B 1 105 ? 15.312 -8.688 7.703 1 93.38 105 TYR B N 1
ATOM 2285 C CA . TYR B 1 105 ? 14.258 -9.109 8.609 1 93.38 105 TYR B CA 1
ATOM 2286 C C . TYR B 1 105 ? 13.305 -7.953 8.906 1 93.38 105 TYR B C 1
ATOM 2288 O O . TYR B 1 105 ? 12.094 -8.07 8.703 1 93.38 105 TYR B O 1
ATOM 2296 N N . ILE B 1 106 ? 13.836 -6.809 9.305 1 92.81 106 ILE B N 1
ATOM 2297 C CA . ILE B 1 106 ? 13.008 -5.684 9.719 1 92.81 106 ILE B CA 1
ATOM 2298 C C . ILE B 1 106 ? 12.211 -5.156 8.523 1 92.81 106 ILE B C 1
ATOM 2300 O O . ILE B 1 106 ? 11.016 -4.898 8.641 1 92.81 106 ILE B O 1
ATOM 2304 N N . LEU B 1 107 ? 12.836 -5.043 7.359 1 94.94 107 LEU B N 1
ATOM 2305 C CA . LEU B 1 107 ? 12.18 -4.539 6.16 1 94.94 107 LEU B CA 1
ATOM 2306 C C . LEU B 1 107 ? 11.117 -5.52 5.668 1 94.94 107 LEU B C 1
ATOM 2308 O O . LEU B 1 107 ? 10.062 -5.105 5.188 1 94.94 107 LEU B O 1
ATOM 2312 N N . ASP B 1 108 ? 11.414 -6.789 5.879 1 93.94 108 ASP B N 1
ATOM 2313 C CA . ASP B 1 108 ? 10.453 -7.816 5.48 1 93.94 108 ASP B CA 1
ATOM 2314 C C . ASP B 1 108 ? 9.195 -7.75 6.344 1 93.94 108 ASP B C 1
ATOM 2316 O O . ASP B 1 108 ? 8.078 -7.855 5.828 1 93.94 108 ASP B O 1
ATOM 2320 N N . LYS B 1 109 ? 9.375 -7.539 7.586 1 92.19 109 LYS B N 1
ATOM 2321 C CA . LYS B 1 109 ? 8.234 -7.418 8.492 1 92.19 109 LYS B CA 1
ATOM 2322 C C . LYS B 1 109 ? 7.391 -6.191 8.156 1 92.19 109 LYS B C 1
ATOM 2324 O O . LYS B 1 109 ? 6.16 -6.258 8.18 1 92.19 109 LYS B O 1
ATOM 2329 N N . MET B 1 110 ? 8.047 -5.121 7.801 1 93.38 110 MET B N 1
ATOM 2330 C CA . MET B 1 110 ? 7.34 -3.889 7.449 1 93.38 110 MET B CA 1
ATOM 2331 C C . MET B 1 110 ? 6.5 -4.082 6.191 1 93.38 110 MET B C 1
ATOM 2333 O O . MET B 1 110 ? 5.34 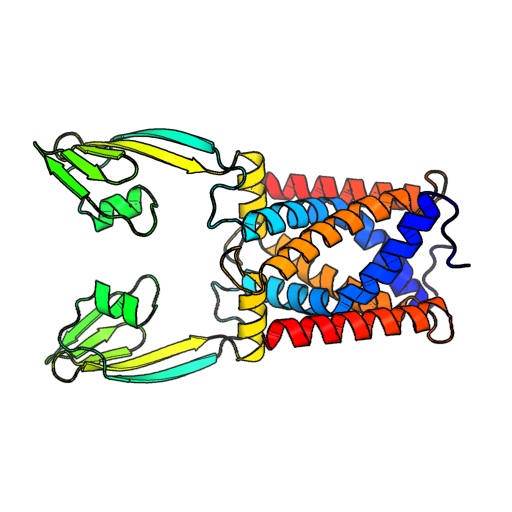-3.668 6.145 1 93.38 110 MET B O 1
ATOM 2337 N N . THR B 1 111 ? 7.082 -4.754 5.215 1 95.69 111 THR B N 1
ATOM 2338 C CA . THR B 1 111 ? 6.371 -4.926 3.955 1 95.69 111 THR B CA 1
ATOM 2339 C C . THR B 1 111 ? 5.227 -5.926 4.113 1 95.69 111 THR B C 1
ATOM 2341 O O . THR B 1 111 ? 4.176 -5.781 3.484 1 95.69 111 THR B O 1
ATOM 2344 N N . LYS B 1 112 ? 5.43 -6.906 4.98 1 93.56 112 LYS B N 1
ATOM 2345 C CA . LYS B 1 112 ? 4.363 -7.867 5.254 1 93.56 112 LYS B CA 1
ATOM 2346 C C . LYS B 1 112 ? 3.189 -7.191 5.957 1 93.56 112 LYS B C 1
ATOM 2348 O O . LYS B 1 112 ? 2.029 -7.48 5.652 1 93.56 112 LYS B O 1
ATOM 2353 N N . LEU B 1 113 ? 3.525 -6.344 6.852 1 93.19 113 LEU B N 1
ATOM 2354 C CA . LEU B 1 113 ? 2.475 -5.574 7.512 1 93.19 113 LEU B CA 1
ATOM 2355 C C . LEU B 1 113 ? 1.729 -4.699 6.512 1 93.19 113 LEU B C 1
ATOM 2357 O O . LEU B 1 113 ? 0.497 -4.672 6.504 1 93.19 113 LEU B O 1
ATOM 2361 N N . HIS B 1 114 ? 2.428 -4.066 5.68 1 95.62 114 HIS B N 1
ATOM 2362 C CA . HIS B 1 114 ? 1.867 -3.16 4.684 1 95.62 114 HIS B CA 1
ATOM 2363 C C . HIS B 1 114 ? 0.911 -3.893 3.75 1 95.62 114 HIS B C 1
ATOM 2365 O O . HIS B 1 114 ? -0.144 -3.361 3.395 1 95.62 114 HIS B O 1
ATOM 2371 N N . LYS B 1 115 ? 1.222 -5.062 3.438 1 95.44 115 LYS B N 1
ATOM 2372 C CA . LYS B 1 115 ? 0.431 -5.789 2.447 1 95.44 115 LYS B CA 1
ATOM 2373 C C . LYS B 1 115 ? -0.57 -6.723 3.119 1 95.44 115 LYS B C 1
ATOM 2375 O O . LYS B 1 115 ? -1.196 -7.551 2.455 1 95.44 115 LYS B O 1
ATOM 2380 N N . SER B 1 116 ? -0.693 -6.648 4.367 1 94.81 116 SER B N 1
ATOM 2381 C CA . SER B 1 116 ? -1.601 -7.539 5.086 1 94.81 116 SER B CA 1
ATOM 2382 C C . SER B 1 116 ? -3.033 -7.387 4.586 1 94.81 116 SER B C 1
ATOM 2384 O O . SER B 1 116 ? -3.479 -6.277 4.285 1 94.81 116 SER B O 1
ATOM 2386 N N . GLN B 1 117 ? -3.691 -8.539 4.543 1 96.56 117 GLN B N 1
ATOM 2387 C CA . GLN B 1 117 ? -5.078 -8.578 4.086 1 96.56 117 GLN B CA 1
ATOM 2388 C C . GLN B 1 117 ? -6.023 -8.938 5.227 1 96.56 117 GLN B C 1
ATOM 2390 O O . GLN B 1 117 ? -5.578 -9.242 6.336 1 96.56 117 GLN B O 1
ATOM 2395 N N . SER B 1 118 ? -7.359 -8.938 4.938 1 96.38 118 SER B N 1
ATOM 2396 C CA . SER B 1 118 ? -8.398 -9.07 5.957 1 96.38 118 SER B CA 1
ATOM 2397 C C . SER B 1 118 ? -8.203 -10.336 6.781 1 96.38 118 SER B C 1
ATOM 2399 O O . SER B 1 118 ? -8.523 -10.367 7.969 1 96.38 118 SER B O 1
ATOM 2401 N N . LYS B 1 119 ? -7.621 -11.359 6.211 1 94.81 119 LYS B N 1
ATOM 2402 C CA . LYS B 1 119 ? -7.438 -12.625 6.91 1 94.81 119 LYS B CA 1
ATOM 2403 C C . LYS B 1 119 ? -6.27 -12.555 7.887 1 94.81 119 LYS B C 1
ATOM 2405 O O . LYS B 1 119 ? -6.125 -13.406 8.758 1 94.81 119 LYS B O 1
ATOM 2410 N N . ASP B 1 120 ? -5.383 -11.57 7.75 1 93.56 120 ASP B N 1
ATOM 2411 C CA . ASP B 1 120 ? -4.211 -11.406 8.602 1 93.56 120 ASP B CA 1
ATOM 2412 C C . ASP B 1 120 ? -4.574 -10.688 9.906 1 93.56 120 ASP B C 1
ATOM 2414 O O . ASP B 1 120 ? -5.402 -9.773 9.906 1 93.56 120 ASP B O 1
ATOM 2418 N N . LYS B 1 121 ? -3.891 -10.984 10.906 1 89.31 121 LYS B N 1
ATOM 2419 C CA . LYS B 1 121 ? -4.18 -10.492 12.25 1 89.31 121 LYS B CA 1
ATOM 2420 C C . LYS B 1 121 ? -4.039 -8.977 12.32 1 89.31 121 LYS B C 1
ATOM 2422 O O . LYS B 1 121 ? -4.816 -8.305 13.008 1 89.31 121 LYS B O 1
ATOM 2427 N N . LEU B 1 122 ? -3.078 -8.43 11.617 1 90.75 122 LEU B N 1
ATOM 2428 C CA . LEU B 1 122 ? -2.771 -7.012 11.797 1 90.75 122 LEU B CA 1
ATOM 2429 C C . LEU B 1 122 ? -3.469 -6.172 10.734 1 90.75 122 LEU B C 1
ATOM 2431 O O . LEU B 1 122 ? -3.295 -4.949 10.688 1 90.75 122 LEU B O 1
ATOM 2435 N N . SER B 1 123 ? -4.398 -6.73 9.977 1 93.19 123 SER B N 1
ATOM 2436 C CA . SER B 1 123 ? -5.062 -6.039 8.875 1 93.19 123 SER B CA 1
ATOM 2437 C C . SER B 1 123 ? -5.949 -4.91 9.383 1 93.19 123 SER B C 1
ATOM 2439 O O . SER B 1 123 ? -6.133 -3.902 8.695 1 93.19 123 SER B O 1
ATOM 2441 N N . PRO B 1 124 ? -6.531 -4.973 10.594 1 93.25 124 PRO B N 1
ATOM 2442 C CA . PRO B 1 124 ? -7.344 -3.854 11.078 1 93.25 124 PRO B CA 1
ATOM 2443 C C . PRO B 1 124 ? -6.535 -2.568 11.242 1 93.25 124 PRO B C 1
ATOM 2445 O O . PRO B 1 124 ? -7.078 -1.471 11.086 1 93.25 124 PRO B O 1
ATOM 2448 N N . LEU B 1 125 ? -5.258 -2.754 11.531 1 93.5 125 LEU B N 1
ATOM 2449 C CA . LEU B 1 125 ? -4.395 -1.582 11.625 1 93.5 125 LEU B CA 1
ATOM 2450 C C . LEU B 1 125 ? -4.281 -0.88 10.273 1 93.5 125 LEU B C 1
ATOM 2452 O O . LEU B 1 125 ? -4.324 0.35 10.203 1 93.5 125 LEU B O 1
ATOM 2456 N N . ASN B 1 126 ? -4.207 -1.693 9.203 1 95.62 126 ASN B N 1
ATOM 2457 C CA . ASN B 1 126 ? -4.137 -1.152 7.848 1 95.62 126 ASN B CA 1
ATOM 2458 C C . ASN B 1 126 ? -5.426 -0.428 7.469 1 95.62 126 ASN B C 1
ATOM 2460 O O . ASN B 1 126 ? -5.383 0.65 6.871 1 95.62 126 ASN B O 1
ATOM 2464 N N . THR B 1 127 ? -6.512 -1.019 7.844 1 97 127 THR B N 1
ATOM 2465 C CA . THR B 1 127 ? -7.801 -0.397 7.562 1 97 127 THR B CA 1
ATOM 2466 C C . THR B 1 127 ? -7.934 0.932 8.305 1 97 127 THR B C 1
ATOM 2468 O O . THR B 1 127 ? -8.328 1.94 7.711 1 97 127 THR B O 1
ATOM 2471 N N . PHE B 1 128 ? -7.57 0.891 9.547 1 96.62 128 PHE B N 1
ATOM 2472 C CA . PHE B 1 128 ? -7.617 2.104 10.352 1 96.62 128 PHE B CA 1
ATOM 2473 C C . PHE B 1 128 ? -6.73 3.189 9.75 1 96.62 128 PHE B C 1
ATOM 2475 O O . PHE B 1 128 ? -7.133 4.352 9.672 1 96.62 128 PHE B O 1
ATOM 2482 N N . PHE B 1 129 ? -5.57 2.777 9.328 1 96.75 129 PHE B N 1
ATOM 2483 C CA . PHE B 1 129 ? -4.637 3.734 8.75 1 96.75 129 PHE B CA 1
ATOM 2484 C C . PHE B 1 129 ? -5.223 4.355 7.484 1 96.75 129 PHE B C 1
ATOM 2486 O O . PHE B 1 129 ? -5.129 5.57 7.285 1 96.75 129 PHE B O 1
ATOM 2493 N N . GLY B 1 130 ? -5.816 3.525 6.621 1 97.31 130 GLY B N 1
ATOM 2494 C CA . GLY B 1 130 ? -6.445 4.043 5.414 1 97.31 130 GLY B CA 1
ATOM 2495 C C . GLY B 1 130 ? -7.555 5.035 5.699 1 97.31 130 GLY B C 1
ATOM 2496 O O . GLY B 1 130 ? -7.633 6.086 5.055 1 97.31 130 GLY B O 1
ATOM 2497 N N . ILE B 1 131 ? -8.391 4.762 6.691 1 98.31 131 ILE B N 1
ATOM 2498 C CA . ILE B 1 131 ? -9.484 5.645 7.07 1 98.31 131 ILE B CA 1
ATOM 2499 C C . ILE B 1 131 ? -8.93 6.949 7.637 1 98.31 131 ILE B C 1
ATOM 2501 O O . ILE B 1 131 ? -9.43 8.031 7.324 1 98.31 131 ILE B O 1
ATOM 2505 N N . ALA B 1 132 ? -7.887 6.781 8.406 1 98.19 132 ALA B N 1
ATOM 2506 C CA . ALA B 1 132 ? -7.25 7.961 8.984 1 98.19 132 ALA B CA 1
ATOM 2507 C C . ALA B 1 132 ? -6.633 8.836 7.895 1 98.19 132 ALA B C 1
ATOM 2509 O O . ALA B 1 132 ? -6.719 10.07 7.957 1 98.19 132 ALA B O 1
ATOM 2510 N N . LEU B 1 133 ? -6 8.172 6.957 1 97.88 133 LEU B N 1
ATOM 2511 C CA . LEU B 1 133 ? -5.422 8.922 5.844 1 97.88 133 LEU B CA 1
ATOM 2512 C C . LEU B 1 133 ? -6.496 9.703 5.102 1 97.88 133 LEU B C 1
ATOM 2514 O O . LEU B 1 133 ? -6.277 10.852 4.715 1 97.88 133 LEU B O 1
ATOM 2518 N N . PHE B 1 134 ? -7.625 9.125 4.941 1 98.06 134 PHE B N 1
ATOM 2519 C CA . PHE B 1 134 ? -8.727 9.805 4.277 1 98.06 134 PHE B CA 1
ATOM 2520 C C . PHE B 1 134 ? -9.242 10.969 5.121 1 98.06 134 PHE B C 1
ATOM 2522 O O . PHE B 1 134 ? -9.578 12.023 4.594 1 98.06 134 PHE B O 1
ATOM 2529 N N . PHE B 1 135 ? -9.305 10.773 6.402 1 98.44 135 PHE B N 1
ATOM 2530 C CA . PHE B 1 135 ? -9.672 11.852 7.316 1 98.44 135 PHE B CA 1
ATOM 2531 C C . PHE B 1 135 ? -8.703 13.023 7.184 1 98.44 135 PHE B C 1
ATOM 2533 O O . PHE B 1 135 ? -9.117 14.18 7.211 1 98.44 135 PHE B O 1
ATOM 2540 N N . PHE B 1 136 ? -7.363 12.68 7.047 1 98.25 136 PHE B N 1
ATOM 2541 C CA . PHE B 1 136 ? -6.371 13.742 6.898 1 98.25 136 PHE B CA 1
ATOM 2542 C C . PHE B 1 136 ? -6.648 14.578 5.652 1 98.25 136 PHE B C 1
ATOM 2544 O O . PHE B 1 136 ? -6.441 15.789 5.652 1 98.25 136 PHE B O 1
ATOM 2551 N N . VAL B 1 137 ? -7.137 13.922 4.633 1 97.5 137 VAL B N 1
ATOM 2552 C CA . VAL B 1 137 ? -7.492 14.633 3.406 1 97.5 137 VAL B CA 1
ATOM 2553 C C . VAL B 1 137 ? -8.664 15.57 3.672 1 97.5 137 VAL B C 1
ATOM 2555 O O . VAL B 1 137 ? -8.594 16.766 3.383 1 97.5 137 VAL B O 1
ATOM 2558 N N . ILE B 1 138 ? -9.711 15.109 4.305 1 97.62 138 ILE B N 1
ATOM 2559 C CA . ILE B 1 138 ? -10.914 15.891 4.555 1 97.62 138 ILE B CA 1
ATOM 2560 C C . ILE B 1 138 ? -10.609 17.031 5.527 1 97.62 138 ILE B C 1
ATOM 2562 O O . ILE B 1 138 ? -10.984 18.172 5.289 1 97.62 138 ILE B O 1
ATOM 2566 N N . SER B 1 139 ? -9.891 16.656 6.547 1 97.5 139 SER B N 1
ATOM 2567 C CA . SER B 1 139 ? -9.617 17.656 7.586 1 97.5 139 SER B CA 1
ATOM 2568 C C . SER B 1 139 ? -8.727 18.781 7.062 1 97.5 139 SER B C 1
ATOM 2570 O O . SER B 1 139 ? -8.852 19.922 7.496 1 97.5 139 SER B O 1
ATOM 2572 N N . SER B 1 140 ? -7.855 18.469 6.094 1 96.44 140 SER B N 1
ATOM 2573 C CA . SER B 1 140 ? -6.965 19.5 5.559 1 96.44 140 SER B CA 1
ATOM 2574 C C . SER B 1 140 ? -7.75 20.609 4.867 1 96.44 140 SER B C 1
ATOM 2576 O O . SER B 1 140 ? -7.336 21.766 4.875 1 96.44 140 SER B O 1
ATOM 2578 N N . PHE B 1 141 ? -8.914 20.312 4.402 1 96.56 141 PHE B N 1
ATOM 2579 C CA . PHE B 1 141 ? -9.711 21.297 3.68 1 96.56 141 PHE B CA 1
ATOM 2580 C C . PHE B 1 141 ? -10.672 22.016 4.621 1 96.56 141 PHE B C 1
ATOM 2582 O O . PHE B 1 141 ? -11.227 23.062 4.27 1 96.56 141 PHE B O 1
ATOM 2589 N N . TRP B 1 142 ? -10.828 21.453 5.793 1 95.12 142 TRP B N 1
ATOM 2590 C CA . TRP B 1 142 ? -11.812 22.016 6.707 1 95.12 142 TRP B CA 1
ATOM 2591 C C . TRP B 1 142 ? -11.141 22.828 7.809 1 95.12 142 TRP B C 1
ATOM 2593 O O . TRP B 1 142 ? -11.773 23.656 8.461 1 95.12 142 TRP B O 1
ATOM 2603 N N . MET B 1 143 ? -9.875 22.609 7.996 1 93.25 143 MET B N 1
ATOM 2604 C CA . MET B 1 143 ? -9.211 23.188 9.156 1 93.25 143 MET B CA 1
ATOM 2605 C C . MET B 1 143 ? -8.852 24.656 8.914 1 93.25 143 MET B C 1
ATOM 2607 O O . MET B 1 143 ? -8.555 25.391 9.852 1 93.25 143 MET B O 1
ATOM 2611 N N . PHE B 1 144 ? -8.875 25.125 7.68 1 91.5 144 PHE B N 1
ATOM 2612 C CA . PHE B 1 144 ? -8.562 26.516 7.363 1 91.5 144 PHE B CA 1
ATOM 2613 C C . PHE B 1 144 ? -9.812 27.266 6.918 1 91.5 144 PHE B C 1
ATOM 2615 O O . PHE B 1 144 ? -10.688 26.688 6.262 1 91.5 144 PHE B O 1
ATOM 2622 N N . ASN B 1 145 ? -9.859 28.516 7.301 1 92 145 ASN B N 1
ATOM 2623 C CA . ASN B 1 145 ? -10.891 29.406 6.762 1 92 145 ASN B CA 1
ATOM 2624 C C . ASN B 1 145 ? -10.688 29.656 5.27 1 92 145 ASN B C 1
ATOM 2626 O O . ASN B 1 145 ? -9.609 30.078 4.852 1 92 145 ASN B O 1
ATOM 2630 N N . PRO B 1 146 ? -11.742 29.406 4.473 1 93.19 146 PRO B N 1
ATOM 2631 C CA . PRO B 1 146 ? -11.617 29.531 3.018 1 93.19 146 PRO B CA 1
ATOM 2632 C C . PRO B 1 146 ? -11.219 30.938 2.576 1 93.19 146 PRO B C 1
ATOM 2634 O O . PRO B 1 146 ? -10.766 31.125 1.447 1 93.19 146 PRO B O 1
ATOM 2637 N N . LYS B 1 147 ? -11.383 31.875 3.375 1 94.38 147 LYS B N 1
ATOM 2638 C CA . LYS B 1 147 ? -11.086 33.25 3.018 1 94.38 147 LYS B CA 1
ATOM 2639 C C . LYS B 1 147 ? -9.609 33.594 3.234 1 94.38 147 LYS B C 1
ATOM 2641 O O . LYS B 1 147 ? -9.125 34.625 2.789 1 94.38 147 LYS B O 1
ATOM 2646 N N . THR B 1 148 ? -8.898 32.719 3.844 1 93.88 148 THR B N 1
ATOM 2647 C CA . THR B 1 148 ? -7.504 32.969 4.176 1 93.88 148 THR B CA 1
ATOM 2648 C C . THR B 1 148 ? -6.605 32.75 2.961 1 93.88 148 THR B C 1
ATOM 2650 O O . THR B 1 148 ? -6.961 32 2.051 1 93.88 148 THR B O 1
ATOM 2653 N N . LYS B 1 149 ? -5.465 33.406 2.92 1 93.88 149 LYS B N 1
ATOM 2654 C CA . LYS B 1 149 ? -4.477 33.25 1.856 1 93.88 149 LYS B CA 1
ATOM 2655 C C . LYS B 1 149 ? -3.916 31.828 1.832 1 93.88 149 LYS B C 1
ATOM 2657 O O . LYS B 1 149 ? -3.66 31.281 0.76 1 93.88 149 LYS B O 1
ATOM 2662 N N . ALA B 1 150 ? -3.715 31.344 2.994 1 91.56 150 ALA B N 1
ATOM 2663 C CA . ALA B 1 150 ? -3.189 29.984 3.1 1 91.56 150 ALA B CA 1
ATOM 2664 C C . ALA B 1 150 ? -4.098 29 2.387 1 91.56 150 ALA B C 1
ATOM 2666 O O . ALA B 1 150 ? -3.625 28.156 1.624 1 91.56 150 ALA B O 1
ATOM 2667 N N . PHE B 1 151 ? -5.402 29.109 2.559 1 94.88 151 PHE B N 1
ATOM 2668 C CA . PHE B 1 151 ? -6.355 28.188 1.944 1 94.88 151 PHE B CA 1
ATOM 2669 C C . PHE B 1 151 ? -6.406 28.391 0.435 1 94.88 151 PHE B C 1
ATOM 2671 O O . PHE B 1 151 ? -6.391 27.422 -0.327 1 94.88 151 PHE B O 1
ATOM 2678 N N . LYS B 1 152 ? -6.457 29.594 0.008 1 96.19 152 LYS B N 1
ATOM 2679 C CA . LYS B 1 152 ? -6.523 29.891 -1.419 1 96.19 152 LYS B CA 1
ATOM 2680 C C . LYS B 1 152 ? -5.297 29.359 -2.15 1 96.19 152 LYS B C 1
ATOM 2682 O O . LYS B 1 152 ? -5.418 28.766 -3.221 1 96.19 152 LYS B O 1
ATOM 2687 N N . ARG B 1 153 ? -4.145 29.578 -1.546 1 95.81 153 ARG B N 1
ATOM 2688 C CA . ARG B 1 153 ? -2.918 29.031 -2.117 1 95.81 153 ARG B CA 1
ATOM 2689 C C . ARG B 1 153 ? -2.941 27.5 -2.105 1 95.81 153 ARG B C 1
ATOM 2691 O O . ARG B 1 153 ? -2.504 26.859 -3.064 1 95.81 153 ARG B O 1
ATOM 2698 N N . GLY B 1 154 ? -3.42 26.984 -0.994 1 95.56 154 GLY B N 1
ATOM 2699 C CA . GLY B 1 154 ? -3.57 25.547 -0.907 1 95.56 154 GLY B CA 1
ATOM 2700 C C . GLY B 1 154 ? -4.43 24.969 -2.018 1 95.56 154 GLY B C 1
ATOM 2701 O O . GLY B 1 154 ? -4.098 23.922 -2.588 1 95.56 154 GLY B O 1
ATOM 2702 N N . MET B 1 155 ? -5.457 25.672 -2.332 1 96.56 155 MET B N 1
ATOM 2703 C CA . MET B 1 155 ? -6.352 25.203 -3.387 1 96.56 155 MET B CA 1
ATOM 2704 C C . MET B 1 155 ? -5.645 25.203 -4.738 1 96.56 155 MET B C 1
ATOM 2706 O O . MET B 1 155 ? -5.883 24.312 -5.562 1 96.56 155 MET B O 1
ATOM 2710 N N . ILE B 1 156 ? -4.84 26.109 -4.934 1 96.69 156 ILE B N 1
ATOM 2711 C CA . ILE B 1 156 ? -4.043 26.125 -6.156 1 96.69 156 ILE B CA 1
ATOM 2712 C C . ILE B 1 156 ? -3.145 24.906 -6.215 1 96.69 156 ILE B C 1
ATOM 2714 O O . ILE B 1 156 ? -3.045 24.25 -7.258 1 96.69 156 ILE B O 1
ATOM 2718 N N . PHE B 1 157 ? -2.518 24.578 -5.094 1 96.12 157 PHE B N 1
ATOM 2719 C CA . PHE B 1 157 ? -1.667 23.406 -5.023 1 96.12 157 PHE B CA 1
ATOM 2720 C C . PHE B 1 157 ? -2.486 22.141 -5.238 1 96.12 157 PHE B C 1
ATOM 2722 O O . PHE B 1 157 ? -2.023 21.188 -5.891 1 96.12 157 PHE B O 1
ATOM 2729 N N . THR B 1 158 ? -3.693 22.141 -4.688 1 96.69 158 THR B N 1
ATOM 2730 C CA . THR B 1 158 ? -4.566 20.984 -4.859 1 96.69 158 THR B CA 1
ATOM 2731 C C . THR B 1 158 ? -4.891 20.766 -6.336 1 96.69 158 THR B C 1
ATOM 2733 O O . THR B 1 158 ? -4.777 19.641 -6.844 1 96.69 158 THR B O 1
ATOM 2736 N N . VAL B 1 159 ? -5.281 21.844 -7.008 1 96.38 159 VAL B N 1
ATOM 2737 C CA . VAL B 1 159 ? -5.621 21.766 -8.422 1 96.38 159 VAL B CA 1
ATOM 2738 C C . VAL B 1 159 ? -4.398 21.328 -9.227 1 96.38 159 VAL B C 1
ATOM 2740 O O . VAL B 1 159 ? -4.508 20.484 -10.125 1 96.38 159 VAL B O 1
ATOM 2743 N N . ALA B 1 160 ? -3.248 21.828 -8.883 1 95 160 ALA B N 1
ATOM 2744 C CA . ALA B 1 160 ? -2.012 21.438 -9.547 1 95 160 ALA B CA 1
ATOM 2745 C C . ALA B 1 160 ? -1.747 19.938 -9.383 1 95 160 ALA B C 1
ATOM 2747 O O . ALA B 1 160 ? -1.408 19.25 -10.344 1 95 160 ALA B O 1
ATOM 2748 N N . GLY B 1 161 ? -1.922 19.438 -8.164 1 92.38 161 GLY B N 1
ATOM 2749 C CA . GLY B 1 161 ? -1.741 18.016 -7.902 1 92.38 161 GLY B CA 1
ATOM 2750 C C . GLY B 1 161 ? -2.719 17.141 -8.664 1 92.38 161 GLY B C 1
ATOM 2751 O O . GLY B 1 161 ? -2.34 16.094 -9.195 1 92.38 161 GLY B O 1
ATOM 2752 N N . LEU B 1 162 ? -3.936 17.672 -8.727 1 91.44 162 LEU B N 1
ATOM 2753 C CA . LEU B 1 162 ? -4.965 16.922 -9.453 1 91.44 162 LEU B CA 1
ATOM 2754 C C . LEU B 1 162 ? -4.66 16.875 -10.945 1 91.44 162 LEU B C 1
ATOM 2756 O O . LEU B 1 162 ? -4.758 15.82 -11.57 1 91.44 162 LEU B O 1
ATOM 2760 N N . VAL B 1 163 ? -4.309 17.922 -11.523 1 90.5 163 VAL B N 1
ATOM 2761 C CA . VAL B 1 163 ? -3.984 18.031 -12.938 1 90.5 163 VAL B CA 1
ATOM 2762 C C . VAL B 1 163 ? -2.807 17.109 -13.266 1 90.5 163 VAL B C 1
ATOM 2764 O O . VAL B 1 163 ? -2.854 16.359 -14.242 1 90.5 163 VAL B O 1
ATOM 2767 N N . ILE B 1 164 ? -1.81 17.078 -12.414 1 87.38 164 ILE B N 1
ATOM 2768 C CA . ILE B 1 164 ? -0.63 16.25 -12.641 1 87.38 164 ILE B CA 1
ATOM 2769 C C . ILE B 1 164 ? -1.011 14.766 -12.547 1 87.38 164 ILE B C 1
ATOM 2771 O O . ILE B 1 164 ? -0.589 13.961 -13.375 1 87.38 164 ILE B O 1
ATOM 2775 N N . SER B 1 165 ? -1.826 14.445 -11.555 1 81.5 165 SER B N 1
ATOM 2776 C CA . SER B 1 165 ? -2.266 13.062 -11.383 1 81.5 165 SER B CA 1
ATOM 2777 C C . SER B 1 165 ? -3.055 12.578 -12.594 1 81.5 165 SER B C 1
ATOM 2779 O O . SER B 1 165 ? -2.848 11.461 -13.07 1 81.5 165 SER B O 1
ATOM 2781 N N . ILE B 1 166 ? -3.91 13.461 -13.148 1 81.94 166 ILE B N 1
ATOM 2782 C CA . ILE B 1 166 ? -4.727 13.109 -14.305 1 81.94 166 ILE B CA 1
ATOM 2783 C C . ILE B 1 166 ? -3.84 12.953 -15.531 1 81.94 166 ILE B C 1
ATOM 2785 O O . ILE B 1 166 ? -4.016 12.016 -16.312 1 81.94 166 ILE B O 1
ATOM 2789 N N . ILE B 1 167 ? -2.922 13.797 -15.703 1 83.06 167 ILE B N 1
ATOM 2790 C CA . ILE B 1 167 ? -1.995 13.727 -16.828 1 83.06 167 ILE B CA 1
ATOM 2791 C C . ILE B 1 167 ? -1.212 12.422 -16.766 1 83.06 167 ILE B C 1
ATOM 2793 O O . ILE B 1 167 ? -1.043 11.75 -17.797 1 83.06 167 ILE B O 1
ATOM 2797 N N . LEU B 1 168 ? -0.795 12.016 -15.594 1 78.06 168 LEU B N 1
ATOM 2798 C CA . LEU B 1 168 ? -0.01 10.797 -15.422 1 78.06 168 LEU B CA 1
ATOM 2799 C C . LEU B 1 168 ? -0.859 9.562 -15.695 1 78.06 168 LEU B C 1
ATOM 2801 O O . LEU B 1 168 ? -0.346 8.539 -16.172 1 78.06 168 LEU B O 1
ATOM 2805 N N . LEU B 1 169 ? -2.135 9.703 -15.43 1 72.31 169 LEU B N 1
ATOM 2806 C CA . LEU B 1 169 ? -3.039 8.586 -15.664 1 72.31 169 LEU B CA 1
ATOM 2807 C C . LEU B 1 169 ? -3.352 8.438 -17.156 1 72.31 169 LEU B C 1
ATOM 2809 O O . LEU B 1 169 ? -3.711 7.348 -17.609 1 72.31 169 LEU B O 1
ATOM 2813 N N . LEU B 1 170 ? -3.25 9.562 -17.891 1 75.31 170 LEU B N 1
ATOM 2814 C CA . LEU B 1 170 ? -3.596 9.555 -19.312 1 75.31 170 LEU B CA 1
ATOM 2815 C C . LEU B 1 170 ? -2.379 9.211 -20.156 1 75.31 170 LEU B C 1
ATOM 2817 O O . LEU B 1 170 ? -2.514 8.891 -21.344 1 75.31 170 LEU B O 1
ATOM 2821 N N . ILE B 1 171 ? -1.253 9.258 -19.688 1 67.06 171 ILE B N 1
ATOM 2822 C CA . ILE B 1 171 ? -0.071 8.852 -20.453 1 67.06 171 ILE B CA 1
ATOM 2823 C C . ILE B 1 171 ? 0.211 7.371 -20.219 1 67.06 171 ILE B C 1
ATOM 2825 O O . ILE B 1 171 ? 0.048 6.871 -19.109 1 67.06 171 ILE B O 1
#

Secondary structure (DSSP, 8-state):
-----SHHHHHHHHHHHHHHHTHHHHHHHHHHHHHHHTTTTTTT-EEEEEEEE--TT--HHHHHHHHT-TT--EEEEETTEEEETTEEEETTT-EEEEEEEE--HHHHHHHHHHT--TTSTTHHHHHHHHHHHHHHHHHHHHSS-TTSHHHHHHHHHHHHHHH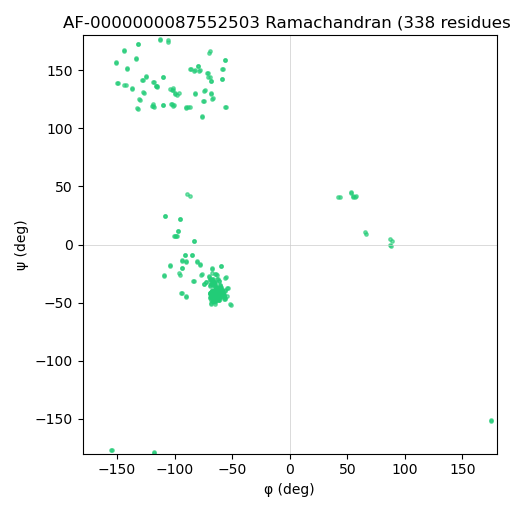HHHHH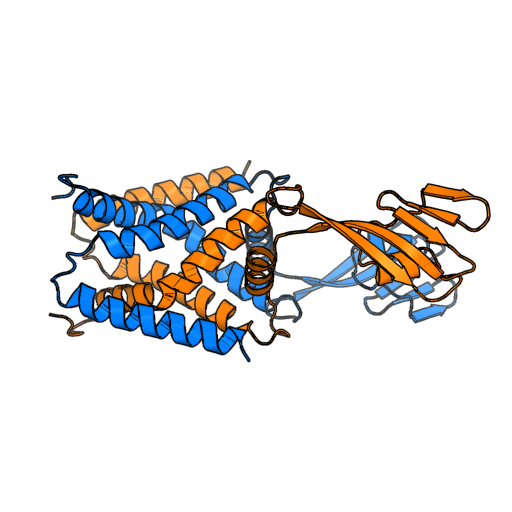HH-/-----SHHHHHHHHHHHHHHHTHHHHHHHHHHHHHHHTTTTTTT-EEEEEEEE--TT--HHHHHHHHT-TT--EEEEETTEEEETTEEEETTT-EEEEEEEE--HHHHHHHHHHT--TTSTTHHHHHHHHHHHHHHHHHHHHSS-TTSHHHHHHHHHHHHHHHHHHHHHH-

Organism: NCBI:txid2305228

Solvent-accessible surface area (backbone atoms only — not comparable to full-atom values): 18073 Å² total; per-residue (Å²): 135,92,62,70,82,47,71,35,44,38,27,43,54,50,46,52,41,51,46,28,23,41,31,58,60,44,41,46,45,14,52,26,46,35,52,53,25,34,59,91,51,67,70,80,38,42,82,42,80,46,78,50,73,48,72,56,65,59,48,73,69,54,46,23,60,75,67,68,44,81,89,60,59,79,74,44,76,53,97,57,29,38,30,33,93,49,34,39,35,30,40,80,76,10,40,32,41,36,50,45,72,39,55,49,70,71,59,40,53,37,37,49,58,68,65,30,29,64,91,39,89,61,18,64,57,52,40,50,48,17,53,49,47,36,46,49,45,55,27,63,68,45,43,46,59,76,85,38,67,67,39,51,52,26,49,52,31,27,52,51,32,44,54,50,53,51,53,54,70,72,99,134,92,63,72,81,47,71,34,44,38,28,42,52,48,46,50,40,50,47,28,24,40,30,58,60,43,40,45,45,15,54,26,46,35,50,52,24,35,60,90,51,67,72,79,39,43,80,42,80,45,76,50,74,49,72,58,67,60,48,72,71,53,45,24,60,74,66,68,43,81,89,62,59,79,74,44,78,52,98,57,29,37,30,33,92,50,34,39,34,32,40,80,76,9,39,32,41,35,50,45,76,40,54,49,69,71,59,40,52,37,36,50,58,68,65,31,28,65,90,38,89,61,18,64,58,50,40,50,49,18,53,48,46,34,46,49,42,55,26,65,67,46,43,46,59,76,85,38,68,70,40,50,53,26,49,51,31,27,53,51,32,43,54,52,53,51,50,54,68,71,98

pLDDT: mean 92.86, std 6.56, range [50.84, 98.44]